Protein AF-A0AAJ5RGW8-F1 (afdb_monomer_lite)

Structure (mmCIF, N/CA/C/O backbone):
data_AF-A0AAJ5RGW8-F1
#
_entry.id   AF-A0AAJ5RGW8-F1
#
loop_
_atom_site.group_PDB
_atom_site.id
_atom_site.type_symbol
_atom_site.label_atom_id
_atom_site.label_alt_id
_atom_site.label_comp_id
_atom_site.label_asym_id
_atom_site.label_entity_id
_atom_site.label_seq_id
_atom_site.pdbx_PDB_ins_code
_atom_site.Cartn_x
_atom_site.Cartn_y
_atom_site.Cartn_z
_atom_site.occupancy
_atom_site.B_iso_or_equiv
_atom_site.auth_seq_id
_atom_site.auth_comp_id
_atom_site.auth_asym_id
_atom_site.auth_atom_id
_atom_site.pdbx_PDB_model_num
ATOM 1 N N . MET A 1 1 ? 1.203 10.601 -36.017 1.00 32.38 1 MET A N 1
ATOM 2 C CA . MET A 1 1 ? 1.703 10.682 -34.631 1.00 32.38 1 MET A CA 1
ATOM 3 C C . MET A 1 1 ? 0.498 10.486 -33.730 1.00 32.38 1 MET A C 1
ATOM 5 O O . MET A 1 1 ? -0.451 11.238 -33.892 1.00 32.38 1 MET A O 1
ATOM 9 N N . LYS A 1 2 ? 0.454 9.409 -32.938 1.00 32.12 2 LYS A N 1
ATOM 10 C CA . LYS A 1 2 ? -0.648 9.143 -31.998 1.00 32.12 2 LYS A CA 1
ATOM 11 C C . LYS A 1 2 ? -0.305 9.793 -30.658 1.00 32.12 2 LYS A C 1
ATOM 13 O O . LYS A 1 2 ? 0.851 9.742 -30.251 1.00 32.12 2 LYS A O 1
ATOM 18 N N . GLU A 1 3 ? -1.288 10.433 -30.039 1.00 28.70 3 GLU A N 1
ATOM 19 C CA . GLU A 1 3 ? -1.180 11.088 -28.737 1.00 28.70 3 GLU A CA 1
ATOM 20 C C . GLU A 1 3 ? -0.676 10.122 -27.652 1.00 28.70 3 GLU A C 1
ATOM 22 O O . GLU A 1 3 ? -1.240 9.048 -27.459 1.00 28.70 3 GLU A O 1
ATOM 27 N N . GLY A 1 4 ? 0.382 10.540 -26.949 1.00 37.19 4 GLY A N 1
ATOM 28 C CA . GLY A 1 4 ? 0.617 10.201 -25.545 1.00 37.19 4 GLY A CA 1
ATOM 29 C C . GLY A 1 4 ? 0.915 8.745 -25.181 1.00 37.19 4 GLY A C 1
ATOM 30 O O . GLY A 1 4 ? 0.403 8.285 -24.164 1.00 37.19 4 GLY A O 1
ATOM 31 N N . GLU A 1 5 ? 1.757 8.015 -25.922 1.00 49.75 5 GLU A N 1
ATOM 32 C CA . GLU A 1 5 ? 2.410 6.841 -25.317 1.00 49.75 5 GLU A CA 1
ATOM 33 C C . GLU A 1 5 ? 3.321 7.339 -24.187 1.00 49.75 5 GLU A C 1
ATOM 35 O O . GLU A 1 5 ? 4.364 7.942 -24.439 1.00 49.75 5 GLU A O 1
ATOM 40 N N . ALA A 1 6 ? 2.887 7.156 -22.935 1.00 57.94 6 ALA A N 1
ATOM 41 C CA . ALA A 1 6 ? 3.699 7.456 -21.765 1.00 57.94 6 ALA A CA 1
ATOM 42 C C . ALA A 1 6 ? 5.039 6.719 -21.902 1.00 57.94 6 ALA A C 1
ATOM 44 O O . ALA A 1 6 ? 5.071 5.491 -21.989 1.00 57.94 6 ALA A O 1
ATOM 45 N N . MET A 1 7 ? 6.131 7.478 -21.980 1.00 78.69 7 MET A N 1
ATOM 46 C CA . MET A 1 7 ? 7.475 6.930 -22.124 1.00 78.69 7 MET A CA 1
ATOM 47 C C . MET A 1 7 ? 7.808 6.115 -20.870 1.00 78.69 7 MET A C 1
ATOM 49 O O . MET A 1 7 ? 7.726 6.646 -19.765 1.00 78.69 7 MET A O 1
ATOM 53 N N . LEU A 1 8 ? 8.158 4.837 -21.039 1.00 93.69 8 LEU A N 1
ATOM 54 C CA . LEU A 1 8 ? 8.704 4.029 -19.952 1.00 93.69 8 LEU A CA 1
ATOM 55 C C . LEU A 1 8 ? 10.224 4.171 -19.925 1.00 93.69 8 LEU A C 1
ATOM 57 O O . LEU A 1 8 ? 10.881 4.159 -20.971 1.00 93.69 8 LEU A O 1
ATOM 61 N N . SER A 1 9 ? 10.786 4.243 -18.726 1.00 96.88 9 SER A N 1
ATOM 62 C CA . SER A 1 9 ? 12.229 4.180 -18.509 1.00 96.88 9 SER A CA 1
ATOM 63 C C . SER A 1 9 ? 12.563 3.168 -17.421 1.00 96.88 9 SER A C 1
ATOM 65 O O . SER A 1 9 ? 11.716 2.798 -16.604 1.00 96.88 9 SER A O 1
ATOM 67 N N . ILE A 1 10 ? 13.798 2.680 -17.443 1.00 98.06 10 ILE A N 1
ATOM 68 C CA . ILE A 1 10 ? 14.349 1.799 -16.420 1.00 98.06 10 ILE A CA 1
ATOM 69 C C . ILE A 1 10 ? 15.647 2.394 -15.895 1.00 98.06 10 ILE A C 1
ATOM 71 O O . ILE A 1 10 ? 16.524 2.770 -16.672 1.00 98.06 10 ILE A O 1
ATOM 75 N N . THR A 1 11 ? 15.768 2.440 -14.575 1.00 98.38 11 THR A N 1
ATOM 76 C CA . THR A 1 11 ? 16.965 2.861 -13.852 1.00 98.38 11 THR A CA 1
ATOM 77 C C . THR A 1 11 ? 17.513 1.674 -13.071 1.00 98.38 11 THR A C 1
ATOM 79 O O . THR A 1 11 ? 16.747 0.977 -12.400 1.00 98.38 11 THR A O 1
ATOM 82 N N . ASN A 1 12 ? 18.823 1.429 -13.145 1.00 97.56 12 ASN A N 1
ATOM 83 C CA . ASN A 1 12 ? 19.463 0.382 -12.343 1.00 97.56 12 ASN A CA 1
ATOM 84 C C . ASN A 1 12 ? 19.292 0.616 -10.836 1.00 97.56 12 ASN A C 1
ATOM 86 O O . ASN A 1 12 ? 18.977 1.715 -10.380 1.00 97.56 12 ASN A O 1
ATOM 90 N N . TYR A 1 13 ? 19.557 -0.426 -10.050 1.00 95.81 13 TYR A N 1
ATOM 91 C CA . TYR A 1 13 ? 19.458 -0.371 -8.593 1.00 95.81 13 TYR A CA 1
ATOM 92 C C . TYR A 1 13 ? 20.293 0.759 -7.968 1.00 95.81 13 TYR A C 1
ATOM 94 O O . TYR A 1 13 ? 19.824 1.431 -7.050 1.00 95.81 13 TYR A O 1
ATOM 102 N N . GLU A 1 14 ? 21.501 1.011 -8.481 1.00 95.88 14 GLU A N 1
ATOM 103 C CA . GLU A 1 14 ? 22.382 2.066 -7.968 1.00 95.88 14 GLU A CA 1
ATOM 104 C C . GLU A 1 14 ? 21.892 3.489 -8.284 1.00 95.88 14 GLU A C 1
ATOM 106 O O . GLU A 1 14 ? 22.420 4.447 -7.719 1.00 95.88 14 GLU A O 1
ATOM 111 N N . GLY A 1 15 ? 20.915 3.654 -9.182 1.00 94.75 15 GLY A N 1
ATOM 112 C CA . GLY A 1 15 ? 20.414 4.969 -9.584 1.00 94.75 15 GLY A CA 1
ATOM 113 C C . GLY A 1 15 ? 21.361 5.751 -10.499 1.00 94.75 15 GLY A C 1
ATOM 114 O O . GLY A 1 15 ? 21.255 6.971 -10.588 1.00 94.75 15 GLY A O 1
ATOM 115 N N . THR A 1 16 ? 22.322 5.081 -11.138 1.00 96.62 16 THR A N 1
ATOM 116 C CA . THR A 1 16 ? 23.404 5.720 -11.908 1.00 96.62 16 THR A CA 1
ATOM 117 C C . THR A 1 16 ? 23.201 5.675 -13.416 1.00 96.62 16 THR A C 1
ATOM 119 O O . THR A 1 16 ? 23.819 6.466 -14.130 1.00 96.62 16 THR A O 1
ATOM 122 N N . LEU A 1 17 ? 22.359 4.769 -13.911 1.00 97.50 17 LEU A N 1
ATOM 123 C CA . LEU A 1 17 ? 22.090 4.589 -15.330 1.00 97.50 17 LEU A CA 1
ATOM 124 C C . LEU A 1 17 ? 20.591 4.423 -15.560 1.00 97.50 17 LEU A C 1
ATOM 126 O O . LEU A 1 17 ? 19.973 3.507 -15.016 1.00 97.50 17 LEU A O 1
ATOM 130 N N . THR A 1 18 ? 20.046 5.289 -16.410 1.00 97.75 18 THR A N 1
ATOM 131 C CA . THR A 1 18 ? 18.647 5.278 -16.837 1.00 97.75 18 THR A CA 1
ATOM 132 C C . THR A 1 18 ? 18.585 5.185 -18.351 1.00 97.75 18 THR A C 1
ATOM 134 O O . THR A 1 18 ? 19.263 5.937 -19.046 1.00 97.75 18 THR A O 1
ATOM 137 N N . GLU A 1 19 ? 17.743 4.294 -18.859 1.00 97.75 19 GLU A N 1
ATOM 138 C CA . GLU A 1 19 ? 17.538 4.094 -20.292 1.00 97.75 19 GLU A CA 1
ATOM 139 C C . GLU A 1 19 ? 16.047 3.983 -20.618 1.00 97.75 19 GLU A C 1
ATOM 141 O O . GLU A 1 19 ? 15.226 3.618 -19.771 1.00 97.75 19 GLU A O 1
ATOM 146 N N . ALA A 1 20 ? 15.690 4.260 -21.872 1.00 96.69 20 ALA A N 1
ATOM 147 C CA . ALA A 1 20 ? 14.333 4.033 -22.359 1.00 96.69 20 ALA A CA 1
ATOM 148 C C . ALA A 1 20 ? 13.992 2.531 -22.368 1.00 96.69 20 ALA A C 1
ATOM 150 O O . ALA A 1 20 ? 14.833 1.680 -22.683 1.00 96.69 20 ALA A O 1
ATOM 151 N N . LEU A 1 21 ? 12.738 2.205 -22.052 1.00 96.19 21 LEU A N 1
ATOM 152 C CA . LEU A 1 21 ? 12.234 0.836 -22.009 1.00 96.19 21 LEU A CA 1
ATOM 153 C C . LEU A 1 21 ? 11.039 0.669 -22.953 1.00 96.19 21 LEU A C 1
ATOM 155 O O . LEU A 1 21 ? 10.051 1.394 -22.882 1.00 96.19 21 LEU A O 1
ATOM 159 N N . VAL A 1 22 ? 11.108 -0.346 -23.806 1.00 94.69 22 VAL A N 1
ATOM 160 C CA . VAL A 1 22 ? 10.047 -0.749 -24.728 1.00 94.69 22 VAL A CA 1
ATOM 161 C C . VAL A 1 22 ? 9.449 -2.071 -24.258 1.00 94.69 22 VAL A C 1
ATOM 163 O O . VAL A 1 22 ? 10.134 -3.091 -24.152 1.00 94.69 22 VAL A O 1
ATOM 166 N N . CYS A 1 23 ? 8.146 -2.070 -23.991 1.00 92.81 23 CYS A N 1
ATOM 167 C CA . CYS A 1 23 ? 7.421 -3.271 -23.588 1.00 92.81 23 CYS A CA 1
ATOM 168 C C . CYS A 1 23 ? 6.938 -4.072 -24.799 1.00 92.81 23 CYS A C 1
ATOM 170 O O . CYS A 1 23 ? 6.554 -3.530 -25.836 1.00 92.81 23 CYS A O 1
ATOM 172 N N . ARG A 1 24 ? 6.867 -5.390 -24.632 1.00 88.69 24 ARG A N 1
ATOM 173 C CA . ARG A 1 24 ? 6.146 -6.282 -25.529 1.00 88.69 24 ARG A CA 1
ATOM 174 C C . ARG A 1 24 ? 4.677 -6.317 -25.117 1.00 88.69 24 ARG A C 1
ATOM 176 O O . ARG A 1 24 ? 4.312 -6.948 -24.130 1.00 88.69 24 ARG A O 1
ATOM 183 N N . GLY A 1 25 ? 3.828 -5.697 -25.930 1.00 86.75 25 GLY A N 1
ATOM 184 C CA . GLY A 1 25 ? 2.417 -5.520 -25.593 1.00 86.75 25 GLY A CA 1
ATOM 185 C C . GLY A 1 25 ? 2.214 -4.372 -24.605 1.00 86.75 25 GLY A C 1
ATOM 186 O O . GLY A 1 25 ? 3.126 -3.588 -24.352 1.00 86.75 25 GLY A O 1
ATOM 187 N N . LYS A 1 26 ? 0.994 -4.248 -24.077 1.00 87.25 26 LYS A N 1
ATOM 188 C CA . LYS A 1 26 ? 0.669 -3.178 -23.133 1.00 87.25 26 LYS A CA 1
ATOM 189 C C . LYS A 1 26 ? 1.111 -3.579 -21.721 1.00 87.25 26 LYS A C 1
ATOM 191 O O . LYS A 1 26 ? 0.714 -4.662 -21.286 1.00 87.25 26 LYS A O 1
ATOM 196 N N . PRO A 1 27 ? 1.885 -2.742 -21.008 1.00 91.88 27 PRO A N 1
ATOM 197 C CA . PRO A 1 27 ? 2.092 -2.943 -19.581 1.00 91.88 27 PRO A CA 1
ATOM 198 C C . PRO A 1 27 ? 0.743 -2.895 -18.856 1.00 91.88 27 PRO A C 1
ATOM 200 O O . PRO A 1 27 ? -0.161 -2.155 -19.254 1.00 91.88 27 PRO A O 1
ATOM 203 N N . VAL A 1 28 ? 0.605 -3.691 -17.800 1.00 93.19 28 VAL A N 1
ATOM 204 C CA . VAL A 1 28 ? -0.615 -3.753 -16.992 1.00 93.19 28 VAL A CA 1
ATOM 205 C C . VAL A 1 28 ? -0.304 -3.212 -15.612 1.00 93.19 28 VAL A C 1
ATOM 207 O O . VAL A 1 28 ? 0.499 -3.787 -14.877 1.00 93.19 28 VAL A O 1
ATOM 210 N N . VAL A 1 29 ? -0.974 -2.117 -15.272 1.00 92.69 29 VAL A N 1
ATOM 211 C CA . VAL A 1 29 ? -0.991 -1.553 -13.927 1.00 92.69 29 VAL A CA 1
ATOM 212 C C . VAL A 1 29 ? -2.199 -2.119 -13.188 1.00 92.69 29 VAL A C 1
ATOM 214 O O . VAL A 1 29 ? -3.311 -2.094 -13.718 1.00 92.69 29 VAL A O 1
ATOM 217 N N . ARG A 1 30 ? -1.991 -2.640 -11.980 1.00 90.62 30 ARG A N 1
ATOM 218 C CA . ARG A 1 30 ? -3.061 -3.084 -11.079 1.00 90.62 30 ARG A CA 1
ATOM 219 C C . ARG A 1 30 ? -3.067 -2.206 -9.840 1.00 90.62 30 ARG A C 1
ATOM 221 O O . ARG A 1 30 ? -2.022 -2.043 -9.215 1.00 90.62 30 ARG A O 1
ATOM 228 N N . LYS A 1 31 ? -4.239 -1.670 -9.504 1.00 86.19 31 LYS A N 1
ATOM 229 C CA . LYS A 1 31 ? -4.492 -0.918 -8.276 1.00 86.19 31 LYS A CA 1
ATOM 230 C C . LYS A 1 31 ? -5.735 -1.489 -7.601 1.00 86.19 31 LYS A C 1
ATOM 232 O O . LYS A 1 31 ? -6.770 -1.567 -8.259 1.00 86.19 31 LYS A O 1
ATOM 237 N N . ASN A 1 32 ? -5.635 -1.872 -6.331 1.00 78.56 32 ASN A N 1
ATOM 238 C CA . ASN A 1 32 ? -6.771 -2.370 -5.546 1.00 78.56 32 ASN A CA 1
ATOM 239 C C . ASN A 1 32 ? -6.934 -1.546 -4.259 1.00 78.56 32 ASN A C 1
ATOM 241 O O . ASN A 1 32 ? -5.985 -0.902 -3.815 1.00 78.56 32 ASN A O 1
ATOM 245 N N . ILE A 1 33 ? -8.118 -1.623 -3.643 1.00 70.19 33 ILE A N 1
ATOM 246 C CA . ILE A 1 33 ? -8.449 -0.948 -2.374 1.00 70.19 33 ILE A CA 1
ATOM 247 C C . ILE A 1 33 ? -7.586 -1.415 -1.192 1.00 70.19 33 ILE A C 1
ATOM 249 O O . ILE A 1 33 ? -7.313 -0.640 -0.285 1.00 70.19 33 ILE A O 1
ATOM 253 N N . ASP A 1 34 ? -7.042 -2.635 -1.256 1.00 67.44 34 ASP A N 1
ATOM 254 C CA . ASP A 1 34 ? -6.127 -3.185 -0.242 1.00 67.44 34 ASP A CA 1
ATOM 255 C C . ASP A 1 34 ? -4.703 -2.585 -0.316 1.00 67.44 34 ASP A C 1
ATOM 257 O O . ASP A 1 34 ? -3.749 -3.118 0.254 1.00 67.44 34 ASP A O 1
ATOM 261 N N . GLY A 1 35 ? -4.522 -1.513 -1.090 1.00 70.62 35 GLY A N 1
ATOM 262 C CA . GLY A 1 35 ? -3.260 -0.802 -1.272 1.00 70.62 35 GLY A CA 1
ATOM 263 C C . GLY A 1 35 ? -2.384 -1.330 -2.408 1.00 70.62 35 GLY A C 1
ATOM 264 O O . GLY A 1 35 ? -1.455 -0.639 -2.807 1.00 70.62 35 GLY A O 1
ATOM 265 N N . VAL A 1 36 ? -2.661 -2.507 -2.985 1.00 83.56 36 VAL A N 1
ATOM 266 C CA . VAL A 1 36 ? -1.867 -3.067 -4.101 1.00 83.56 36 VAL A CA 1
ATOM 267 C C . VAL A 1 36 ? -1.699 -2.019 -5.200 1.00 83.56 36 VAL A C 1
ATOM 269 O O . VAL A 1 36 ? -2.694 -1.512 -5.705 1.00 83.56 36 VAL A O 1
ATOM 272 N N . PHE A 1 37 ? -0.456 -1.721 -5.589 1.00 94.31 37 PHE A N 1
ATOM 273 C CA . PHE A 1 37 ? -0.146 -0.865 -6.734 1.00 94.31 37 PHE A CA 1
ATOM 274 C C . PHE A 1 37 ? 1.066 -1.425 -7.478 1.00 94.31 37 PHE A C 1
ATOM 276 O O . PHE A 1 37 ? 2.219 -1.226 -7.085 1.00 94.31 37 PHE A O 1
ATOM 283 N N . GLU A 1 38 ? 0.792 -2.187 -8.531 1.00 96.44 38 GLU A N 1
ATOM 284 C CA . GLU A 1 38 ? 1.779 -3.022 -9.214 1.00 96.44 38 GLU A CA 1
ATOM 285 C C . GLU A 1 38 ? 1.798 -2.764 -10.714 1.00 96.44 38 GLU A C 1
ATOM 287 O O . GLU A 1 38 ? 0.778 -2.456 -11.330 1.00 96.44 38 GLU A O 1
ATOM 292 N N . LEU A 1 39 ? 2.970 -2.958 -11.306 1.00 96.69 39 LEU A N 1
ATOM 293 C CA . LEU A 1 39 ? 3.222 -2.910 -12.734 1.00 96.69 39 LEU A CA 1
ATOM 294 C C . LEU A 1 39 ? 3.713 -4.282 -13.191 1.00 96.69 39 LEU A C 1
ATOM 296 O O . LEU A 1 39 ? 4.698 -4.812 -12.675 1.00 96.69 39 LEU A O 1
ATOM 300 N N . THR A 1 40 ? 3.054 -4.834 -14.204 1.00 97.06 40 THR A N 1
ATOM 301 C CA . THR A 1 40 ? 3.496 -6.055 -14.882 1.00 97.06 40 THR A CA 1
ATOM 302 C C . THR A 1 40 ? 3.758 -5.785 -16.354 1.00 97.06 40 THR A C 1
ATOM 304 O O . THR A 1 40 ? 2.991 -5.085 -17.021 1.00 97.06 40 THR A O 1
ATOM 307 N N . LEU A 1 41 ? 4.864 -6.322 -16.868 1.00 96.19 41 LEU A N 1
ATOM 308 C CA . LEU A 1 41 ? 5.256 -6.167 -18.267 1.00 96.19 41 LEU A CA 1
ATOM 309 C C . LEU A 1 41 ? 6.173 -7.293 -18.733 1.00 96.19 41 LEU A C 1
ATOM 311 O O . LEU A 1 41 ? 6.862 -7.932 -17.939 1.00 96.19 41 LEU A O 1
ATOM 315 N N . ASP A 1 42 ? 6.211 -7.477 -20.048 1.00 95.94 42 ASP A N 1
ATOM 316 C CA . ASP A 1 42 ? 7.201 -8.296 -20.737 1.00 95.94 42 ASP A CA 1
ATOM 317 C C . ASP A 1 42 ? 8.106 -7.371 -21.556 1.00 95.94 42 ASP A C 1
ATOM 319 O O . ASP A 1 42 ? 7.616 -6.471 -22.232 1.00 95.94 42 ASP A O 1
ATOM 323 N N . ALA A 1 43 ? 9.414 -7.608 -21.560 1.00 96.00 43 ALA A N 1
ATOM 324 C CA . ALA A 1 43 ? 10.362 -6.878 -22.403 1.00 96.00 43 ALA A CA 1
ATOM 325 C C . ALA A 1 43 ? 11.360 -7.845 -23.042 1.00 96.00 43 ALA A C 1
ATOM 327 O O . ALA A 1 43 ? 11.791 -8.809 -22.405 1.00 96.00 43 ALA A O 1
ATOM 328 N N . SER A 1 44 ? 11.705 -7.621 -24.313 1.00 95.88 44 SER A N 1
ATOM 329 C CA . SER A 1 44 ? 12.657 -8.454 -25.056 1.00 95.88 44 SER A CA 1
ATOM 330 C C . SER A 1 44 ? 13.998 -7.746 -25.220 1.00 95.88 44 SER A C 1
ATOM 332 O O . SER A 1 44 ? 14.034 -6.522 -25.349 1.00 95.88 44 SER A O 1
ATOM 334 N N . GLU A 1 45 ? 15.093 -8.504 -25.257 1.00 95.88 45 GLU A N 1
ATOM 335 C CA . GLU A 1 45 ? 16.424 -7.943 -25.530 1.00 95.88 45 GLU A CA 1
ATOM 336 C C . GLU A 1 45 ? 16.505 -7.305 -26.920 1.00 95.88 45 GLU A C 1
ATOM 338 O O . GLU A 1 45 ? 17.136 -6.269 -27.093 1.00 95.88 45 GLU A O 1
ATOM 343 N N . ARG A 1 46 ? 15.809 -7.888 -27.904 1.00 94.81 46 ARG A N 1
ATOM 344 C CA . ARG A 1 46 ? 15.775 -7.382 -29.281 1.00 94.81 46 ARG A CA 1
ATOM 345 C C . ARG A 1 46 ? 15.238 -5.953 -29.357 1.00 94.81 46 ARG A C 1
ATOM 347 O O . ARG A 1 46 ? 15.772 -5.156 -30.121 1.00 94.81 46 ARG A O 1
ATOM 354 N N . ASP A 1 47 ? 14.181 -5.662 -28.605 1.00 94.56 47 ASP A N 1
ATOM 355 C CA . ASP A 1 47 ? 13.547 -4.339 -28.594 1.00 94.56 47 ASP A CA 1
ATOM 356 C C . ASP A 1 47 ? 14.274 -3.366 -27.647 1.00 94.56 47 ASP A C 1
ATOM 358 O O . ASP A 1 47 ? 14.091 -2.157 -27.745 1.00 94.56 47 ASP A O 1
ATOM 362 N N . ASN A 1 48 ? 15.118 -3.889 -26.749 1.00 95.94 48 ASN A N 1
ATOM 363 C CA . ASN A 1 48 ? 15.790 -3.148 -25.679 1.00 95.94 48 ASN A CA 1
ATOM 364 C C . ASN A 1 48 ? 17.303 -3.434 -25.619 1.00 95.94 48 ASN A C 1
ATOM 366 O O . ASN A 1 48 ? 17.811 -3.789 -24.555 1.00 95.94 48 ASN A O 1
ATOM 370 N N . PRO A 1 49 ? 18.067 -3.287 -26.716 1.00 95.50 49 PRO A N 1
ATOM 371 C CA . PRO A 1 49 ? 19.469 -3.713 -26.749 1.00 95.50 49 PRO A CA 1
ATOM 372 C C . PRO A 1 49 ? 20.352 -2.993 -25.716 1.00 95.50 49 PRO A C 1
ATOM 374 O O . PRO A 1 49 ? 21.337 -3.560 -25.249 1.00 95.50 49 PRO A O 1
ATOM 377 N N . HIS A 1 50 ? 19.989 -1.766 -25.330 1.00 95.38 50 HIS A N 1
ATOM 378 C CA . HIS A 1 50 ? 20.726 -0.963 -24.350 1.00 95.38 50 HIS A CA 1
ATOM 379 C C . HIS A 1 50 ? 20.172 -1.093 -22.928 1.00 95.38 50 HIS A C 1
ATOM 381 O O . HIS A 1 50 ? 20.947 -1.110 -21.982 1.00 95.38 50 HIS A O 1
ATOM 387 N N . SER A 1 51 ? 18.860 -1.267 -22.753 1.00 96.31 51 SER A N 1
ATOM 388 C CA . SER A 1 51 ? 18.207 -1.267 -21.436 1.00 96.31 51 SER A CA 1
ATOM 389 C C . SER A 1 51 ? 17.894 -2.658 -20.879 1.00 96.31 51 SER A C 1
ATOM 391 O O . SER A 1 51 ? 17.634 -2.798 -19.686 1.00 96.31 51 SER A O 1
ATOM 393 N N . PHE A 1 52 ? 17.966 -3.725 -21.685 1.00 96.31 52 PHE A N 1
ATOM 394 C CA . PHE A 1 52 ? 17.568 -5.070 -21.247 1.00 96.31 52 PHE A CA 1
ATOM 395 C C . PHE A 1 52 ? 18.387 -5.595 -20.063 1.00 96.31 52 PHE A C 1
ATOM 397 O O . PHE A 1 52 ? 17.866 -6.339 -19.226 1.00 96.31 52 PHE A O 1
ATOM 404 N N . HIS A 1 53 ? 19.660 -5.212 -19.965 1.00 95.88 53 HIS A N 1
ATOM 405 C CA . HIS A 1 53 ? 20.516 -5.584 -18.841 1.00 95.88 53 HIS A CA 1
ATOM 406 C C . HIS A 1 53 ? 20.109 -4.893 -17.525 1.00 95.88 53 HIS A C 1
ATOM 408 O O . HIS A 1 53 ? 20.300 -5.490 -16.470 1.00 95.88 53 HIS A O 1
ATOM 414 N N . LEU A 1 54 ? 19.465 -3.720 -17.595 1.00 97.81 54 LEU A N 1
ATOM 415 C CA . LEU A 1 54 ? 18.951 -2.959 -16.446 1.00 97.81 54 LEU A CA 1
ATOM 416 C C . LEU A 1 54 ? 17.657 -3.542 -15.870 1.00 97.81 54 LEU A C 1
ATOM 418 O O . LEU A 1 54 ? 17.275 -3.211 -14.755 1.00 97.81 54 LEU A O 1
ATOM 422 N N . LEU A 1 55 ? 16.970 -4.423 -16.605 1.00 96.75 55 LEU A N 1
ATOM 423 C CA . LEU A 1 55 ? 15.844 -5.195 -16.075 1.00 96.75 55 LEU A CA 1
ATOM 424 C C . LEU A 1 55 ? 16.373 -6.265 -15.111 1.00 96.75 55 LEU A C 1
ATOM 426 O O . LEU A 1 55 ? 16.498 -7.437 -15.481 1.00 96.75 55 LEU A O 1
ATOM 430 N N . ALA A 1 56 ? 16.745 -5.849 -13.911 1.00 97.06 56 ALA A N 1
ATOM 431 C CA . ALA A 1 56 ? 17.304 -6.677 -12.854 1.00 97.06 56 ALA A CA 1
ATOM 432 C C . ALA A 1 56 ? 16.540 -6.457 -11.543 1.00 97.06 56 ALA A C 1
ATOM 434 O O . ALA A 1 56 ? 15.690 -5.570 -11.437 1.00 97.06 56 ALA A O 1
ATOM 435 N N . GLU A 1 57 ? 16.826 -7.292 -10.553 1.00 96.88 57 GLU A N 1
ATOM 436 C CA . GLU A 1 57 ? 16.265 -7.198 -9.212 1.00 96.88 57 GLU A CA 1
ATOM 437 C C . GLU A 1 57 ? 16.436 -5.777 -8.654 1.00 96.88 57 GLU A C 1
ATOM 439 O O . GLU A 1 57 ? 17.468 -5.137 -8.853 1.00 96.88 57 GLU A O 1
ATOM 444 N N . GLU A 1 58 ? 15.399 -5.271 -7.983 1.00 97.62 58 GLU A N 1
ATOM 445 C CA . GLU A 1 58 ? 15.386 -3.971 -7.300 1.00 97.62 58 GLU A CA 1
ATOM 446 C C . GLU A 1 58 ? 15.596 -2.724 -8.184 1.00 97.62 58 GLU A C 1
ATOM 448 O O . GLU A 1 58 ? 15.571 -1.604 -7.665 1.00 97.62 58 GLU A O 1
ATOM 453 N N . SER A 1 59 ? 15.731 -2.884 -9.503 1.00 98.44 59 SER A N 1
ATOM 454 C CA . SER A 1 59 ? 15.773 -1.766 -10.453 1.00 98.44 59 SER A CA 1
ATOM 455 C C . SER A 1 59 ? 14.411 -1.058 -10.517 1.00 98.44 59 SER A C 1
ATOM 457 O O . SER A 1 59 ? 13.378 -1.649 -10.181 1.00 98.44 59 SER A O 1
ATOM 459 N N . ILE A 1 60 ? 14.397 0.218 -10.909 1.00 98.56 60 ILE A N 1
ATOM 460 C CA . ILE A 1 60 ? 13.201 1.074 -10.867 1.00 98.56 60 ILE A CA 1
ATOM 461 C C . ILE A 1 60 ? 12.699 1.341 -12.280 1.00 98.56 60 ILE A C 1
ATOM 463 O O . ILE A 1 60 ? 13.428 1.879 -13.108 1.00 98.56 60 ILE A O 1
ATOM 467 N N . ILE A 1 61 ? 11.438 1.006 -12.533 1.00 98.31 61 ILE A N 1
ATOM 468 C CA . ILE A 1 61 ? 10.717 1.329 -13.763 1.00 98.31 61 ILE A CA 1
ATOM 469 C C . ILE A 1 61 ? 9.870 2.572 -13.512 1.00 98.31 61 ILE A C 1
ATOM 471 O O . ILE A 1 61 ? 9.062 2.584 -12.584 1.00 98.31 61 ILE A O 1
ATOM 475 N N . GLU A 1 62 ? 10.020 3.593 -14.349 1.00 97.44 62 GLU A N 1
ATOM 476 C CA . GLU A 1 62 ? 9.127 4.749 -14.353 1.00 97.44 62 GLU A CA 1
ATOM 477 C C . GLU A 1 62 ? 8.049 4.564 -15.424 1.00 97.44 62 GLU A C 1
ATOM 479 O O . GLU A 1 62 ? 8.348 4.297 -16.591 1.00 97.44 62 GLU A O 1
ATOM 484 N N . ALA A 1 63 ? 6.784 4.668 -15.020 1.00 94.44 63 ALA A N 1
ATOM 485 C CA . ALA A 1 63 ? 5.632 4.523 -15.900 1.00 94.44 63 ALA A CA 1
ATOM 486 C C . ALA A 1 63 ? 4.483 5.417 -15.422 1.00 94.44 63 ALA A C 1
ATOM 488 O O . ALA A 1 63 ? 4.053 5.339 -14.273 1.00 94.44 63 ALA A O 1
ATOM 489 N N . GLY A 1 64 ? 3.967 6.272 -16.311 1.00 90.19 64 GLY A N 1
ATOM 490 C CA . GLY A 1 64 ? 2.812 7.127 -16.005 1.00 90.19 64 GLY A CA 1
ATOM 491 C C . GLY A 1 64 ? 3.044 8.114 -14.853 1.00 90.19 64 GLY A C 1
ATOM 492 O O . GLY A 1 64 ? 2.106 8.419 -14.129 1.00 90.19 64 GLY A O 1
ATOM 493 N N . GLY A 1 65 ? 4.286 8.575 -14.657 1.00 93.62 65 GLY A N 1
ATOM 494 C CA . GLY A 1 65 ? 4.666 9.463 -13.550 1.00 93.62 65 GLY A CA 1
ATOM 495 C C . GLY A 1 65 ? 4.915 8.752 -12.215 1.00 93.62 65 GLY A C 1
ATOM 496 O O . GLY A 1 65 ? 5.294 9.406 -11.244 1.00 93.62 65 GLY A O 1
ATOM 497 N N . PHE A 1 66 ? 4.756 7.429 -12.163 1.00 96.50 66 PHE A N 1
ATOM 498 C CA . PHE A 1 66 ? 4.987 6.614 -10.975 1.00 96.50 66 PHE A CA 1
ATOM 499 C C . PHE A 1 66 ? 6.231 5.740 -11.116 1.00 96.50 66 PHE A C 1
ATOM 501 O O . PHE A 1 66 ? 6.597 5.326 -12.218 1.00 96.50 66 PHE A O 1
ATOM 508 N N . GLN A 1 67 ? 6.860 5.436 -9.987 1.00 97.94 67 GLN A N 1
ATOM 509 C CA . GLN A 1 67 ? 8.047 4.598 -9.899 1.00 97.94 67 GLN A CA 1
ATOM 510 C C . GLN A 1 67 ? 7.705 3.247 -9.275 1.00 97.94 67 GLN A C 1
ATOM 512 O O . GLN A 1 67 ? 7.105 3.158 -8.201 1.00 97.94 67 GLN A O 1
ATOM 517 N N . PHE A 1 68 ? 8.138 2.182 -9.943 1.00 98.31 68 PHE A N 1
ATOM 518 C CA . PHE A 1 68 ? 7.897 0.801 -9.547 1.00 98.31 68 PHE A CA 1
ATOM 519 C C . PHE A 1 68 ? 9.217 0.055 -9.411 1.00 98.31 68 PHE A C 1
ATOM 521 O O . PHE A 1 68 ? 10.015 0.010 -10.345 1.00 98.31 68 PHE A O 1
ATOM 528 N N . ARG A 1 69 ? 9.441 -0.581 -8.266 1.00 98.31 69 ARG A N 1
ATOM 529 C CA . ARG A 1 69 ? 10.622 -1.398 -8.008 1.00 98.31 69 ARG A CA 1
ATOM 530 C C . ARG A 1 69 ? 10.385 -2.847 -8.407 1.00 98.31 69 ARG A C 1
ATOM 532 O O . ARG A 1 69 ? 9.409 -3.454 -7.970 1.00 98.31 69 ARG A O 1
ATOM 539 N N . ILE A 1 70 ? 11.289 -3.418 -9.200 1.00 98.38 70 ILE A N 1
ATOM 540 C CA . ILE A 1 70 ? 11.221 -4.820 -9.635 1.00 98.38 70 ILE A CA 1
ATOM 541 C C . ILE A 1 70 ? 11.365 -5.758 -8.432 1.00 98.38 70 ILE A C 1
ATOM 543 O O . ILE A 1 70 ? 12.377 -5.713 -7.734 1.00 98.38 70 ILE A O 1
ATOM 547 N N . LYS A 1 71 ? 10.375 -6.639 -8.238 1.00 97.12 71 LYS A N 1
ATOM 548 C CA . LYS A 1 71 ? 10.341 -7.647 -7.161 1.00 97.12 71 LYS A CA 1
ATOM 549 C C . LYS A 1 71 ? 10.344 -9.080 -7.660 1.00 97.12 71 LYS A C 1
ATOM 551 O O . LYS A 1 71 ? 10.829 -9.965 -6.961 1.00 97.12 71 LYS A O 1
ATOM 556 N N . GLN A 1 72 ? 9.818 -9.322 -8.858 1.00 97.50 72 GLN A N 1
ATOM 557 C CA . GLN A 1 72 ? 9.857 -10.640 -9.482 1.00 97.50 72 GLN A CA 1
ATOM 558 C C . GLN A 1 72 ? 10.266 -10.517 -10.944 1.00 97.50 72 GLN A C 1
ATOM 560 O O . GLN A 1 72 ? 9.838 -9.608 -11.659 1.00 97.50 72 GLN A O 1
ATOM 565 N N . LEU A 1 73 ? 11.095 -11.461 -11.382 1.00 96.25 73 LEU A N 1
ATOM 566 C CA . LEU A 1 73 ? 11.623 -11.522 -12.733 1.00 96.25 73 LEU A CA 1
ATOM 567 C C . LEU A 1 73 ? 11.657 -12.974 -13.201 1.00 96.25 73 LEU A C 1
ATOM 569 O O . LEU A 1 73 ? 12.298 -13.829 -12.591 1.00 96.25 73 LEU A O 1
ATOM 573 N N . HIS A 1 74 ? 11.023 -13.241 -14.339 1.00 96.00 74 HIS A N 1
ATOM 574 C CA . HIS A 1 74 ? 11.068 -14.538 -15.006 1.00 96.00 74 HIS A CA 1
ATOM 575 C C . HIS A 1 74 ? 11.687 -14.394 -16.393 1.00 96.00 74 HIS A C 1
ATOM 577 O O . HIS A 1 74 ? 11.230 -13.599 -17.212 1.00 96.00 74 HIS A O 1
ATOM 583 N N . ARG A 1 75 ? 12.723 -15.187 -16.686 1.00 93.31 75 ARG A N 1
ATOM 584 C CA . ARG A 1 75 ? 13.350 -15.223 -18.015 1.00 93.31 75 ARG A CA 1
ATOM 585 C C . ARG A 1 75 ? 12.723 -16.319 -18.868 1.00 93.31 75 ARG A C 1
ATOM 587 O O . ARG A 1 75 ? 12.661 -17.474 -18.456 1.00 93.31 75 ARG A O 1
ATOM 594 N N . LYS A 1 76 ? 12.315 -15.969 -20.085 1.00 90.44 76 LYS A N 1
AT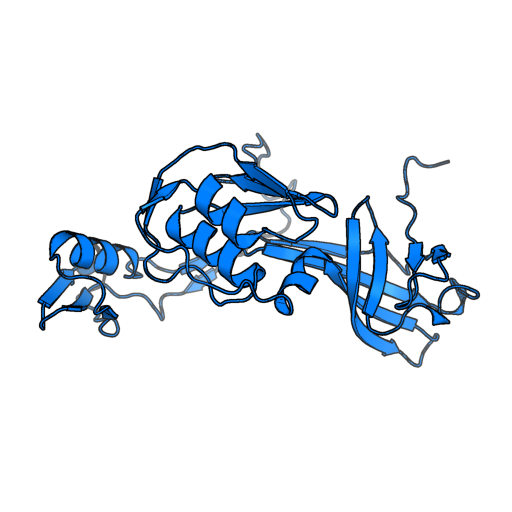OM 595 C CA . LYS A 1 76 ? 11.828 -16.904 -21.104 1.00 90.44 76 LYS A CA 1
ATOM 596 C C . LYS A 1 76 ? 12.936 -17.121 -22.135 1.00 90.44 76 LYS A C 1
ATOM 598 O O . LYS A 1 76 ? 13.333 -16.184 -22.827 1.00 90.44 76 LYS A O 1
ATOM 603 N N . SER A 1 77 ? 13.414 -18.362 -22.264 1.00 81.81 77 SER A N 1
ATOM 604 C CA . SER A 1 77 ? 14.528 -18.715 -23.163 1.00 81.81 77 SER A CA 1
ATOM 605 C C . SER A 1 77 ? 14.217 -18.430 -24.636 1.00 81.81 77 SER A C 1
ATOM 607 O O . SER A 1 77 ? 15.087 -18.012 -25.396 1.00 81.81 77 SER A O 1
ATOM 609 N N . ARG A 1 78 ? 12.959 -18.614 -25.060 1.00 83.88 78 ARG A N 1
ATOM 610 C CA . ARG A 1 78 ? 12.528 -18.296 -26.425 1.00 83.88 78 ARG A CA 1
ATOM 611 C C . ARG A 1 78 ? 12.350 -16.784 -26.585 1.00 83.88 78 ARG A C 1
ATOM 613 O O . ARG A 1 78 ? 11.396 -16.215 -26.062 1.00 83.88 78 ARG A O 1
ATOM 620 N N . GLY A 1 79 ? 13.226 -16.171 -27.379 1.00 77.50 79 GLY A N 1
ATOM 621 C CA . GLY A 1 79 ? 13.164 -14.746 -27.725 1.00 77.50 79 GLY A CA 1
ATOM 622 C C . GLY A 1 79 ? 13.792 -13.804 -26.696 1.00 77.50 79 GLY A C 1
ATOM 623 O O . GLY A 1 79 ? 13.561 -12.607 -26.803 1.00 77.50 79 GLY A O 1
ATOM 624 N N . ASN A 1 80 ? 14.540 -14.347 -25.725 1.00 92.12 80 ASN A N 1
ATOM 625 C CA . ASN A 1 80 ? 15.199 -13.627 -24.630 1.00 92.12 80 ASN A CA 1
ATOM 626 C C . ASN A 1 80 ? 14.322 -12.513 -24.032 1.00 92.12 80 ASN A C 1
ATOM 628 O O . ASN A 1 80 ? 14.566 -11.319 -24.210 1.00 92.12 80 ASN A O 1
ATOM 632 N N . VAL A 1 81 ? 13.239 -12.937 -23.380 1.00 95.44 81 VAL A N 1
ATOM 633 C CA . VAL A 1 81 ? 12.229 -12.048 -22.795 1.00 95.44 81 VAL A CA 1
ATOM 634 C C . VAL A 1 81 ? 12.300 -12.129 -21.275 1.00 95.44 81 VAL A C 1
ATOM 636 O O . VAL A 1 81 ? 12.418 -13.225 -20.721 1.00 95.44 81 VAL A O 1
ATOM 639 N N . LYS A 1 82 ? 12.187 -10.985 -20.601 1.00 97.25 82 LYS A N 1
ATOM 640 C CA . LYS A 1 82 ? 11.980 -10.885 -19.154 1.00 97.25 82 LYS A CA 1
ATOM 641 C C . LYS A 1 82 ? 10.529 -10.495 -18.885 1.00 97.25 82 LYS A C 1
ATOM 643 O O . LYS A 1 82 ? 10.071 -9.481 -19.402 1.00 97.25 82 LYS A O 1
ATOM 648 N N . SER A 1 83 ? 9.835 -11.308 -18.098 1.00 96.75 83 SER A N 1
ATOM 649 C CA . SER A 1 83 ? 8.538 -10.984 -17.500 1.00 96.75 83 SER A CA 1
ATOM 650 C C . SER A 1 83 ? 8.768 -10.430 -16.106 1.00 96.75 83 SER A C 1
ATOM 652 O O . SER A 1 83 ? 9.445 -11.074 -15.303 1.00 96.75 83 SER A O 1
ATOM 654 N N . ILE A 1 84 ? 8.226 -9.250 -15.839 1.00 97.81 84 ILE A N 1
ATOM 655 C CA . ILE A 1 84 ? 8.486 -8.460 -14.641 1.00 97.81 84 ILE A CA 1
ATOM 656 C C . ILE A 1 84 ? 7.192 -8.257 -13.861 1.00 97.81 84 ILE A C 1
ATOM 658 O O . ILE A 1 84 ? 6.157 -7.942 -14.451 1.00 97.81 84 ILE A O 1
ATOM 662 N N . LEU A 1 85 ? 7.289 -8.378 -12.538 1.00 97.62 85 LEU A N 1
ATOM 663 C CA . LEU A 1 85 ? 6.352 -7.790 -11.586 1.00 97.62 85 LEU A CA 1
ATOM 664 C C . LEU A 1 85 ? 7.127 -6.795 -10.722 1.00 97.62 85 LEU A C 1
ATOM 666 O O . LEU A 1 85 ? 8.115 -7.148 -10.065 1.00 97.62 85 LEU A O 1
ATOM 670 N N . ALA A 1 86 ? 6.680 -5.547 -10.750 1.00 98.00 86 ALA A N 1
ATOM 671 C CA . ALA A 1 86 ? 7.229 -4.448 -9.979 1.00 98.00 86 ALA A CA 1
ATOM 672 C C . ALA A 1 86 ? 6.137 -3.830 -9.099 1.00 98.00 86 ALA A C 1
ATOM 674 O O . ALA A 1 86 ? 4.977 -3.760 -9.500 1.00 98.00 86 ALA A O 1
ATOM 675 N N . GLN A 1 87 ? 6.503 -3.382 -7.903 1.00 97.44 87 GLN A N 1
ATOM 676 C CA . GLN A 1 87 ? 5.583 -2.760 -6.945 1.00 97.44 87 GLN A CA 1
ATOM 677 C C . GLN A 1 87 ? 5.914 -1.280 -6.805 1.00 97.44 87 GLN A C 1
ATOM 679 O O . GLN A 1 87 ? 7.085 -0.913 -6.898 1.00 97.44 87 GLN A O 1
ATOM 684 N N . HIS A 1 88 ? 4.917 -0.425 -6.581 1.00 97.81 88 HIS A N 1
ATOM 685 C CA . HIS A 1 88 ? 5.165 0.998 -6.363 1.00 97.81 88 HIS A CA 1
ATOM 686 C C . HIS A 1 88 ? 6.181 1.204 -5.230 1.00 97.81 88 HIS A C 1
ATOM 688 O O . HIS A 1 88 ? 6.108 0.526 -4.203 1.00 97.81 88 HIS A O 1
ATOM 694 N N . ILE A 1 89 ? 7.087 2.175 -5.366 1.00 97.25 89 ILE A N 1
ATOM 695 C CA . ILE A 1 89 ? 8.156 2.442 -4.380 1.00 97.25 89 ILE A CA 1
ATOM 696 C C . ILE A 1 89 ? 7.648 2.787 -2.967 1.00 97.25 89 ILE A C 1
ATOM 698 O O . ILE A 1 89 ? 8.415 2.782 -2.010 1.00 97.25 89 ILE A O 1
ATOM 702 N N . PHE A 1 90 ? 6.347 3.042 -2.800 1.00 96.81 90 PHE A N 1
ATOM 703 C CA . PHE A 1 90 ? 5.719 3.152 -1.479 1.00 96.81 90 PHE A CA 1
ATOM 704 C C . PHE A 1 90 ? 5.942 1.885 -0.645 1.00 96.81 90 PHE A C 1
ATOM 706 O O . PHE A 1 90 ? 6.210 1.970 0.553 1.00 96.81 90 PHE A O 1
ATOM 713 N N . PHE A 1 91 ? 5.906 0.716 -1.287 1.00 95.94 91 PHE A N 1
ATOM 714 C CA . PHE A 1 91 ? 6.070 -0.576 -0.627 1.00 95.94 91 PHE A CA 1
ATOM 715 C C . PHE A 1 91 ? 7.504 -0.865 -0.181 1.00 95.94 91 PHE A C 1
ATOM 717 O O . PHE A 1 91 ? 7.704 -1.738 0.661 1.00 95.94 91 PHE A O 1
ATOM 724 N N . ASP A 1 92 ? 8.493 -0.074 -0.611 1.00 95.81 92 ASP A N 1
ATOM 725 C CA . ASP A 1 92 ? 9.841 -0.113 -0.028 1.00 95.81 92 ASP A CA 1
ATOM 726 C C . ASP A 1 92 ? 9.820 0.258 1.466 1.00 95.81 92 ASP A C 1
ATOM 728 O O . ASP A 1 92 ? 10.699 -0.123 2.244 1.00 95.81 92 ASP A O 1
ATOM 732 N N . ASN A 1 93 ? 8.786 0.975 1.914 1.00 95.62 93 ASN A N 1
ATOM 733 C CA . ASN A 1 93 ? 8.618 1.298 3.322 1.00 95.62 93 ASN A CA 1
ATOM 734 C C . ASN A 1 93 ? 8.283 0.069 4.198 1.00 95.62 93 ASN A C 1
ATOM 736 O O . ASN A 1 93 ? 8.266 0.198 5.421 1.00 95.62 93 ASN A O 1
ATOM 740 N N . ILE A 1 94 ? 8.094 -1.132 3.628 1.00 94.31 94 ILE A N 1
ATOM 741 C CA . ILE A 1 94 ? 7.964 -2.377 4.406 1.00 94.31 94 ILE A CA 1
ATOM 742 C C . ILE A 1 94 ? 9.242 -2.710 5.195 1.00 94.31 94 ILE A C 1
ATOM 744 O O . ILE A 1 94 ? 9.182 -3.361 6.237 1.00 94.31 94 ILE A O 1
ATOM 748 N N . TRP A 1 95 ? 10.401 -2.232 4.733 1.00 92.25 95 TRP A N 1
ATOM 749 C CA . TRP A 1 95 ? 11.685 -2.406 5.422 1.00 92.25 95 TRP A CA 1
ATOM 750 C C . TRP A 1 95 ? 12.016 -1.258 6.375 1.00 92.25 95 TRP A C 1
ATOM 752 O O . TRP A 1 95 ? 13.006 -1.321 7.104 1.00 92.25 95 TRP A O 1
ATOM 762 N N . ARG A 1 96 ? 11.215 -0.189 6.362 1.00 94.00 96 ARG A N 1
ATOM 763 C CA . ARG A 1 96 ? 11.409 0.978 7.217 1.00 94.00 96 ARG A CA 1
ATOM 764 C C . ARG A 1 96 ? 10.512 0.858 8.430 1.00 94.00 96 ARG A C 1
ATOM 766 O O . ARG A 1 96 ? 9.295 0.994 8.333 1.00 94.00 96 ARG A O 1
ATOM 773 N N . ARG A 1 97 ? 11.136 0.603 9.575 1.00 95.00 97 ARG A N 1
ATOM 774 C CA . ARG A 1 97 ? 10.455 0.571 10.863 1.00 95.00 97 ARG A CA 1
ATOM 775 C C . ARG A 1 97 ? 10.381 1.964 11.458 1.00 95.00 97 ARG A C 1
ATOM 777 O O . ARG A 1 97 ? 11.365 2.700 11.474 1.00 95.00 97 ARG A O 1
ATOM 784 N N . GLN A 1 98 ? 9.211 2.285 11.976 1.00 95.94 98 GLN A N 1
ATOM 785 C CA . GLN A 1 98 ? 8.973 3.499 12.716 1.00 95.94 98 GLN A CA 1
ATOM 786 C C . GLN A 1 98 ? 9.065 3.187 14.212 1.00 95.94 98 GLN A C 1
ATOM 788 O O . GLN A 1 98 ? 8.163 2.596 14.807 1.00 95.94 98 GLN A O 1
ATOM 793 N N . GLU A 1 99 ? 10.195 3.561 14.804 1.00 93.50 99 GLU A N 1
ATOM 794 C CA . GLU A 1 99 ? 10.492 3.292 16.211 1.00 93.50 99 GLU A CA 1
ATOM 795 C C . GLU A 1 99 ? 9.675 4.186 17.152 1.00 93.50 99 GLU A C 1
ATOM 797 O O . GLU A 1 99 ? 9.389 5.348 16.848 1.00 93.50 99 GLU A O 1
ATOM 802 N N . GLY A 1 100 ? 9.346 3.658 18.329 1.00 93.56 100 GLY A N 1
ATOM 803 C CA . GLY A 1 100 ? 8.528 4.314 19.345 1.00 93.56 100 GLY A CA 1
ATOM 804 C C . GLY A 1 100 ? 7.034 4.035 19.188 1.00 93.56 100 GLY A C 1
ATOM 805 O O . GLY A 1 100 ? 6.569 3.541 18.164 1.00 93.56 100 GLY A O 1
ATOM 806 N N . THR A 1 101 ? 6.273 4.373 20.225 1.00 93.31 101 THR A N 1
ATOM 807 C CA . THR A 1 101 ? 4.814 4.224 20.256 1.00 93.31 101 THR A CA 1
ATOM 808 C C . THR A 1 101 ? 4.132 5.584 20.227 1.00 93.31 101 THR A C 1
ATOM 810 O O . THR A 1 101 ? 4.594 6.521 20.876 1.00 93.31 101 THR A O 1
ATOM 813 N N . ASN A 1 102 ? 3.006 5.672 19.531 1.00 93.81 102 ASN A N 1
ATOM 814 C CA . ASN A 1 102 ? 2.152 6.855 19.477 1.00 93.81 102 ASN A CA 1
ATOM 815 C C . ASN A 1 102 ? 0.666 6.471 19.493 1.00 93.81 102 ASN A C 1
ATOM 817 O O . ASN A 1 102 ? -0.133 7.052 18.767 1.00 93.81 102 ASN A O 1
ATOM 821 N N . GLY A 1 103 ? 0.318 5.448 20.278 1.00 93.88 103 GLY A N 1
ATOM 822 C CA . GLY A 1 103 ? -1.066 5.022 20.469 1.00 93.88 103 GLY A CA 1
ATOM 823 C C . GLY A 1 103 ? -1.901 5.998 21.304 1.00 93.88 103 GLY A C 1
ATOM 824 O O . GLY A 1 103 ? -1.404 7.016 21.795 1.00 93.88 103 GLY A O 1
ATOM 825 N N . GLY A 1 104 ? -3.178 5.666 21.483 1.00 92.94 104 GLY A N 1
ATOM 826 C CA . GLY A 1 104 ? -4.168 6.463 22.209 1.00 92.94 104 GLY A CA 1
ATOM 827 C C . GLY A 1 104 ? -5.240 7.065 21.301 1.00 92.94 104 GLY A C 1
ATOM 828 O O . GLY A 1 104 ? -5.395 6.645 20.159 1.00 92.94 104 GLY A O 1
ATOM 829 N N . HIS A 1 105 ? -5.996 8.030 21.834 1.00 94.94 105 HIS A N 1
ATOM 830 C CA . HIS A 1 105 ? -6.955 8.830 21.064 1.00 94.94 105 HIS A CA 1
ATOM 831 C C . HIS A 1 105 ? -6.228 9.973 20.359 1.00 94.94 105 HIS A C 1
ATOM 833 O O . HIS A 1 105 ? -5.564 10.765 21.039 1.00 94.94 105 HIS A O 1
ATOM 839 N N . LYS A 1 106 ? -6.322 10.023 19.027 1.00 96.06 106 LYS A N 1
ATOM 840 C CA . LYS A 1 106 ? -5.641 10.998 18.162 1.00 96.06 106 LYS A CA 1
ATOM 841 C C . LYS A 1 106 ? -6.398 11.216 16.862 1.00 96.06 106 LYS A C 1
ATOM 843 O O . LYS A 1 106 ? -7.168 10.348 16.449 1.00 96.06 106 LYS A O 1
ATOM 848 N N . THR A 1 107 ? -6.105 12.317 16.185 1.00 96.88 107 THR A N 1
ATOM 849 C CA . THR A 1 107 ? -6.596 12.547 14.823 1.00 96.88 107 THR A CA 1
ATOM 850 C C . THR A 1 107 ? -5.891 11.623 13.825 1.00 96.88 107 THR A C 1
ATOM 852 O O . THR A 1 107 ? -4.769 11.152 14.070 1.00 96.88 107 THR A O 1
ATOM 855 N N . LEU A 1 108 ? -6.496 11.399 12.652 1.00 97.06 108 LEU A N 1
ATOM 856 C CA . LEU A 1 108 ? -5.812 10.717 11.542 1.00 97.06 108 LEU A CA 1
ATOM 857 C C . LEU A 1 108 ? -4.475 11.395 11.216 1.00 97.06 108 LEU A C 1
ATOM 859 O O . LEU A 1 108 ? -3.458 10.721 11.032 1.00 97.06 108 LEU A O 1
ATOM 863 N N . ASN A 1 109 ? -4.465 12.730 11.196 1.00 97.12 109 ASN A N 1
ATOM 864 C CA . ASN A 1 109 ? -3.289 13.524 10.857 1.00 97.12 109 ASN A CA 1
ATOM 865 C C . ASN A 1 109 ? -2.139 13.291 11.842 1.00 97.12 109 ASN A C 1
ATOM 867 O O . ASN A 1 109 ? -0.984 13.189 11.424 1.00 97.12 109 ASN A O 1
ATOM 871 N N . GLU A 1 110 ? -2.423 13.163 13.137 1.00 97.69 110 GLU A N 1
ATOM 872 C CA . GLU A 1 110 ? -1.410 12.848 14.147 1.00 97.69 110 GLU A CA 1
ATOM 873 C C . GLU A 1 110 ? -0.813 11.446 13.947 1.00 97.69 110 GLU A C 1
ATOM 875 O O . GLU A 1 110 ? 0.410 11.274 14.038 1.00 97.69 110 GLU A O 1
ATOM 880 N N . PHE A 1 111 ? -1.643 10.443 13.644 1.00 98.25 111 PHE A N 1
ATOM 881 C CA . PHE A 1 111 ? -1.163 9.088 13.367 1.00 98.25 111 PHE A CA 1
ATOM 882 C C . PHE A 1 111 ? -0.345 9.017 12.075 1.00 98.25 111 PHE A C 1
ATOM 884 O O . PHE A 1 111 ? 0.763 8.476 12.086 1.00 98.25 111 PHE A O 1
ATOM 891 N N . ALA A 1 112 ? -0.840 9.600 10.983 1.00 97.81 112 ALA A N 1
ATOM 892 C CA . ALA A 1 112 ? -0.152 9.620 9.694 1.00 97.81 112 ALA A CA 1
ATOM 893 C C . ALA A 1 112 ? 1.170 10.402 9.768 1.00 97.81 112 ALA A C 1
ATOM 895 O O . ALA A 1 112 ? 2.198 9.929 9.276 1.00 97.81 112 ALA A O 1
ATOM 896 N N . THR A 1 113 ? 1.185 11.536 10.481 1.00 97.94 113 THR A N 1
ATOM 897 C CA . THR A 1 113 ? 2.413 12.302 10.756 1.00 97.94 113 THR A CA 1
ATOM 898 C C . THR A 1 113 ? 3.433 11.451 11.498 1.00 97.94 113 THR A C 1
ATOM 900 O O . THR A 1 113 ? 4.612 11.451 11.144 1.00 97.94 113 THR A O 1
ATOM 903 N N . PHE A 1 114 ? 3.007 10.695 12.513 1.00 98.12 114 PHE A N 1
ATOM 904 C CA . PHE A 1 114 ? 3.912 9.789 13.207 1.00 98.12 114 PHE A CA 1
ATOM 905 C C . PHE A 1 114 ? 4.417 8.680 12.281 1.00 98.12 114 PHE A C 1
ATOM 907 O O . PHE A 1 114 ? 5.625 8.460 12.238 1.00 98.12 114 PHE A O 1
ATOM 914 N N . ALA A 1 115 ? 3.531 8.010 11.539 1.00 97.81 115 ALA A N 1
ATOM 915 C CA . ALA A 1 115 ? 3.884 6.894 10.662 1.00 97.81 115 ALA A CA 1
ATOM 916 C C . ALA A 1 115 ? 4.914 7.287 9.596 1.00 97.81 115 ALA A C 1
ATOM 918 O O . ALA A 1 115 ? 5.848 6.530 9.348 1.00 97.81 115 ALA A O 1
ATOM 919 N N . LEU A 1 116 ? 4.772 8.473 9.000 1.00 97.56 116 LEU A N 1
ATOM 920 C CA . LEU A 1 116 ? 5.610 8.932 7.890 1.00 97.56 116 LEU A CA 1
ATOM 921 C C . LEU A 1 116 ? 6.771 9.843 8.317 1.00 97.56 116 LEU A C 1
ATOM 923 O O . LEU A 1 116 ? 7.529 10.305 7.458 1.00 97.56 116 LEU A O 1
ATOM 927 N N . ARG A 1 117 ? 6.962 10.114 9.617 1.00 96.19 117 ARG A N 1
ATOM 928 C CA . ARG A 1 117 ? 8.061 10.985 10.067 1.00 96.19 117 ARG A CA 1
ATOM 929 C C . ARG A 1 117 ? 9.418 10.436 9.626 1.00 96.19 117 ARG A C 1
ATOM 931 O O . ARG A 1 117 ? 9.633 9.228 9.588 1.00 96.19 117 ARG A O 1
ATOM 938 N N . ASN A 1 118 ? 10.366 11.333 9.363 1.00 94.25 118 ASN A N 1
ATOM 939 C CA . ASN A 1 118 ? 11.714 10.986 8.891 1.00 94.25 118 ASN A CA 1
ATOM 940 C C . ASN A 1 118 ? 11.725 10.175 7.580 1.00 94.25 118 ASN A C 1
ATOM 942 O O . ASN A 1 118 ? 12.710 9.510 7.254 1.00 94.25 118 ASN A O 1
ATOM 946 N N . THR A 1 119 ? 10.638 10.239 6.815 1.00 95.00 119 THR A N 1
ATOM 947 C CA . THR A 1 119 ? 10.581 9.772 5.436 1.00 95.00 119 THR A CA 1
ATOM 948 C C . THR A 1 119 ? 10.428 10.967 4.503 1.00 95.00 119 THR A C 1
ATOM 950 O O . THR A 1 119 ? 10.209 12.092 4.945 1.00 95.00 119 THR A O 1
ATOM 953 N N . ASN A 1 120 ? 10.519 10.712 3.200 1.00 95.31 120 ASN A N 1
ATOM 954 C CA . ASN A 1 120 ? 10.198 11.712 2.184 1.00 95.31 120 ASN A CA 1
ATOM 955 C C . ASN A 1 120 ? 8.727 11.631 1.743 1.00 95.31 120 ASN A C 1
ATOM 957 O O . ASN A 1 120 ? 8.365 12.243 0.745 1.00 95.31 120 ASN A O 1
ATOM 961 N N . TRP A 1 121 ? 7.906 10.838 2.438 1.00 97.75 121 TRP A N 1
ATOM 962 C CA . TRP A 1 121 ? 6.494 10.668 2.131 1.00 97.75 121 TRP A CA 1
ATOM 963 C C . TRP A 1 121 ? 5.651 11.690 2.887 1.00 97.75 121 TRP A C 1
ATOM 965 O O . TRP A 1 121 ? 5.798 11.870 4.095 1.00 97.75 121 TRP A O 1
ATOM 975 N N . THR A 1 122 ? 4.744 12.330 2.164 1.00 98.19 122 THR A N 1
ATOM 976 C CA . THR A 1 122 ? 3.694 13.195 2.696 1.00 98.19 122 THR A CA 1
ATOM 977 C C . THR A 1 122 ? 2.340 12.507 2.590 1.00 98.19 122 THR A C 1
ATOM 979 O O . THR A 1 122 ? 2.205 11.440 1.981 1.00 98.19 122 THR A O 1
ATOM 982 N N . PHE A 1 123 ? 1.326 13.120 3.193 1.00 98.19 123 PHE A N 1
ATOM 983 C CA . PHE A 1 123 ? -0.042 12.651 3.076 1.00 98.19 123 PHE A CA 1
ATOM 984 C C . PHE A 1 123 ? -1.038 13.810 2.995 1.00 98.19 123 PHE A C 1
ATOM 986 O O . PHE A 1 123 ? -0.731 14.947 3.355 1.00 98.19 123 PHE A O 1
ATOM 993 N N . THR A 1 124 ? -2.241 13.489 2.532 1.00 97.75 124 THR A N 1
ATOM 994 C CA . THR A 1 124 ? -3.423 14.365 2.516 1.00 97.75 124 THR A CA 1
ATOM 995 C C . THR A 1 124 ? -4.649 13.552 2.929 1.00 97.75 124 THR A C 1
ATOM 997 O O . THR A 1 124 ? -4.622 12.328 2.804 1.00 97.75 124 THR A O 1
ATOM 1000 N N . SER A 1 125 ? -5.717 14.200 3.387 1.00 96.75 125 SER A N 1
ATOM 1001 C CA . SER A 1 125 ? -7.002 13.554 3.677 1.00 96.75 125 SER A CA 1
ATOM 1002 C C . SER A 1 125 ? -8.170 14.458 3.286 1.00 96.75 125 SER A C 1
ATOM 1004 O O . SER A 1 125 ? -8.027 15.683 3.287 1.00 96.75 125 SER A O 1
ATOM 1006 N N . ASP A 1 126 ? -9.312 13.867 2.932 1.00 95.25 126 ASP A N 1
ATOM 1007 C CA . ASP A 1 126 ? -10.577 14.591 2.702 1.00 95.25 126 ASP A CA 1
ATOM 1008 C C . ASP A 1 126 ? -11.483 14.651 3.949 1.00 95.25 126 ASP A C 1
ATOM 1010 O O . ASP A 1 126 ? -12.532 15.298 3.933 1.00 95.25 126 ASP A O 1
ATOM 1014 N N . PHE A 1 127 ? -11.042 14.039 5.050 1.00 94.06 127 PHE A N 1
ATOM 1015 C CA . PHE A 1 127 ? -11.715 14.042 6.343 1.00 94.06 127 PHE A CA 1
ATOM 1016 C C . PHE A 1 127 ? -10.748 14.364 7.490 1.00 94.06 127 PHE A C 1
ATOM 1018 O O . PHE A 1 127 ? -9.530 14.182 7.381 1.00 94.06 127 PHE A O 1
ATOM 1025 N N . ASP A 1 128 ? -11.320 14.845 8.594 1.00 90.88 128 ASP A N 1
ATOM 1026 C CA . ASP A 1 128 ? -10.624 15.169 9.839 1.00 90.88 128 ASP A CA 1
ATOM 1027 C C . ASP A 1 128 ? -11.455 14.621 11.005 1.00 90.88 128 ASP A C 1
ATOM 1029 O O . ASP A 1 128 ? -12.454 15.208 11.420 1.00 90.88 128 ASP A O 1
ATOM 1033 N N . GLU A 1 129 ? -11.094 13.421 11.453 1.00 89.56 129 GLU A N 1
ATOM 1034 C CA . GLU A 1 129 ? -11.772 12.687 12.519 1.00 89.56 129 GLU A CA 1
ATOM 1035 C C . GLU A 1 129 ? -10.749 12.205 13.552 1.00 89.56 129 GLU A C 1
ATOM 1037 O O . GLU A 1 129 ? -9.561 12.036 13.248 1.00 89.56 129 GLU A O 1
ATOM 1042 N N . ASP A 1 130 ? -11.242 11.931 14.760 1.00 90.75 130 ASP A N 1
ATOM 1043 C CA . ASP A 1 130 ? -10.485 11.306 15.840 1.00 90.75 130 ASP A CA 1
ATOM 1044 C C . ASP A 1 130 ? -10.723 9.796 15.857 1.00 90.75 130 ASP A C 1
ATOM 1046 O O . ASP A 1 130 ? -11.842 9.314 15.682 1.00 90.75 130 ASP A O 1
ATOM 1050 N N . GLY A 1 131 ? -9.665 9.042 16.136 1.00 89.75 131 GLY A N 1
ATOM 1051 C CA . GLY A 1 131 ? -9.694 7.592 16.260 1.00 89.75 131 GLY A CA 1
ATOM 1052 C C . GLY A 1 131 ? -8.897 7.123 17.468 1.00 89.75 131 GLY A C 1
ATOM 1053 O O . GLY A 1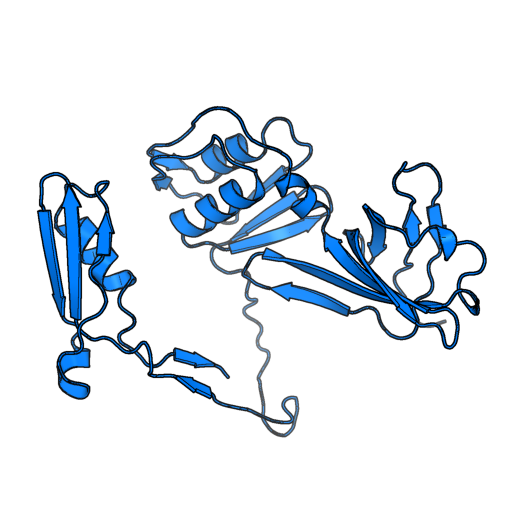 131 ? -8.168 7.888 18.105 1.00 89.75 131 GLY A O 1
ATOM 1054 N N . TYR A 1 132 ? -9.039 5.842 17.797 1.00 91.12 132 TYR A N 1
ATOM 1055 C CA . TYR A 1 132 ? -8.279 5.204 18.865 1.00 91.12 132 TYR A CA 1
ATOM 1056 C C . TYR A 1 132 ? -7.490 4.019 18.326 1.00 91.12 132 TYR A C 1
ATOM 1058 O O . TYR A 1 132 ? -8.062 3.068 17.796 1.00 91.12 132 TYR A O 1
ATOM 1066 N N . ILE A 1 133 ? -6.172 4.052 18.523 1.00 93.38 133 ILE A N 1
ATOM 1067 C CA . ILE A 1 133 ? -5.287 2.926 18.226 1.00 93.38 133 ILE A CA 1
ATOM 1068 C C . ILE A 1 133 ? -4.418 2.682 19.456 1.00 93.38 133 ILE A C 1
ATOM 1070 O O . ILE A 1 133 ? -3.524 3.468 19.751 1.00 93.38 133 ILE A O 1
ATOM 1074 N N . GLU A 1 134 ? -4.669 1.604 20.199 1.00 85.75 134 GLU A N 1
ATOM 1075 C CA . GLU A 1 134 ? -3.982 1.341 21.474 1.00 85.75 134 GLU A CA 1
ATOM 1076 C C . GLU A 1 134 ? -2.458 1.198 21.310 1.00 85.75 134 GLU A C 1
ATOM 1078 O O . GLU A 1 134 ? -1.686 1.869 21.994 1.00 85.75 134 GLU A O 1
ATOM 1083 N N . ALA A 1 135 ? -2.023 0.347 20.379 1.00 91.38 135 ALA A N 1
ATOM 1084 C CA . ALA A 1 135 ? -0.621 -0.009 20.173 1.00 91.38 135 ALA A CA 1
ATOM 1085 C C . ALA A 1 135 ? -0.119 0.468 18.804 1.00 91.38 135 ALA A C 1
ATOM 1087 O O . ALA A 1 135 ? 0.289 -0.332 17.965 1.00 91.38 135 ALA A O 1
ATOM 1088 N N . PHE A 1 136 ? -0.168 1.780 18.569 1.00 96.94 136 PHE A N 1
ATOM 1089 C CA . PHE A 1 136 ? 0.347 2.364 17.332 1.00 96.94 136 PHE A CA 1
ATOM 1090 C C . PHE A 1 136 ? 1.854 2.635 17.410 1.00 96.94 136 PHE A C 1
ATOM 1092 O O . PHE A 1 136 ? 2.330 3.222 18.384 1.00 96.94 136 PHE A O 1
ATOM 1099 N N . GLY A 1 137 ? 2.597 2.268 16.365 1.00 95.06 137 GLY A N 1
ATOM 1100 C CA . GLY A 1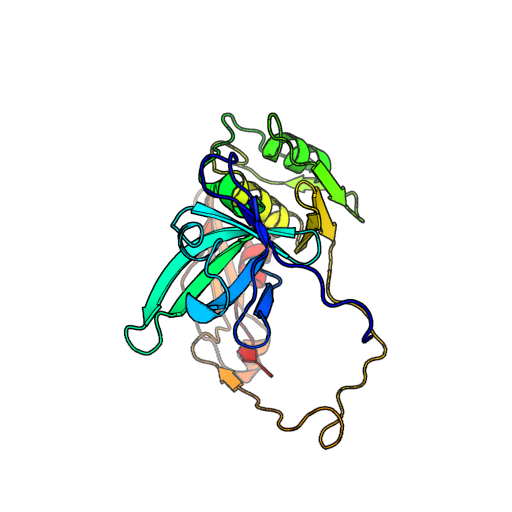 137 ? 4.053 2.421 16.274 1.00 95.06 137 GLY A CA 1
ATOM 1101 C C . GLY A 1 137 ? 4.819 1.112 16.473 1.00 95.06 137 GLY A C 1
ATOM 1102 O O . GLY A 1 137 ? 4.230 0.038 16.531 1.00 95.06 137 GLY A O 1
ATOM 1103 N N . ASN A 1 138 ? 6.151 1.187 16.533 1.00 96.06 138 ASN A N 1
ATOM 1104 C CA . ASN A 1 138 ? 7.055 0.030 16.578 1.00 96.06 138 ASN A CA 1
ATOM 1105 C C . ASN A 1 138 ? 6.811 -1.009 15.465 1.00 96.06 138 ASN A C 1
ATOM 1107 O O . ASN A 1 138 ? 7.145 -2.183 15.639 1.00 96.06 138 ASN A O 1
ATOM 1111 N N . ASP A 1 139 ? 6.308 -0.599 14.305 1.00 97.19 139 ASP A N 1
ATOM 1112 C CA . ASP A 1 139 ? 6.108 -1.466 13.141 1.00 97.19 139 ASP A CA 1
ATOM 1113 C C . ASP A 1 139 ? 6.617 -0.776 11.869 1.00 97.19 139 ASP A C 1
ATOM 1115 O O . ASP A 1 139 ? 7.050 0.380 11.889 1.00 97.19 139 ASP A O 1
ATOM 1119 N N . ASN A 1 140 ? 6.630 -1.508 10.762 1.00 97.12 140 ASN A N 1
ATOM 1120 C CA . ASN A 1 140 ? 6.920 -0.940 9.458 1.00 97.12 140 ASN A CA 1
ATOM 1121 C C . ASN A 1 140 ? 5.785 -0.026 8.993 1.00 97.12 140 ASN A C 1
ATOM 1123 O O . ASN A 1 140 ? 4.611 -0.246 9.295 1.00 97.12 140 ASN A O 1
ATOM 1127 N N . ILE A 1 141 ? 6.153 0.986 8.221 1.00 96.94 141 ILE A N 1
ATOM 1128 C CA . ILE A 1 141 ? 5.256 2.070 7.816 1.00 96.94 141 ILE A CA 1
ATOM 1129 C C . ILE A 1 141 ? 4.031 1.559 7.052 1.00 96.94 141 ILE A C 1
ATOM 1131 O O . ILE A 1 141 ? 2.937 2.058 7.292 1.00 96.94 141 ILE A O 1
ATOM 1135 N N . VAL A 1 142 ? 4.181 0.560 6.171 1.00 95.81 142 VAL A N 1
ATOM 1136 C CA . VAL A 1 142 ? 3.048 0.021 5.393 1.00 95.81 142 VAL A CA 1
ATOM 1137 C C . VAL A 1 142 ? 1.982 -0.544 6.333 1.00 95.81 142 VAL A C 1
ATOM 1139 O O . VAL A 1 142 ? 0.801 -0.243 6.185 1.00 95.81 142 VAL A O 1
ATOM 1142 N N . LYS A 1 143 ? 2.390 -1.295 7.362 1.00 95.94 143 LYS A N 1
ATOM 1143 C CA . LYS A 1 143 ? 1.445 -1.787 8.374 1.00 95.94 143 LYS A CA 1
ATOM 1144 C C . LYS A 1 143 ? 0.841 -0.671 9.218 1.00 95.94 143 LYS A C 1
ATOM 1146 O O . LYS A 1 143 ? -0.334 -0.762 9.547 1.00 95.94 143 LYS A O 1
ATOM 1151 N N . LEU A 1 144 ? 1.603 0.371 9.555 1.00 97.69 144 LEU A N 1
ATOM 1152 C CA . LEU A 1 144 ? 1.055 1.519 10.285 1.00 97.69 144 LEU A CA 1
ATOM 1153 C C . LEU A 1 144 ? -0.011 2.255 9.462 1.00 97.69 144 LEU A C 1
ATOM 1155 O O . LEU A 1 144 ? -1.049 2.615 10.003 1.00 97.69 144 LEU A O 1
ATOM 1159 N N . VAL A 1 145 ? 0.200 2.430 8.156 1.00 96.62 145 VAL A N 1
ATOM 1160 C CA . VAL A 1 145 ? -0.808 3.014 7.257 1.00 96.62 145 VAL A CA 1
ATOM 1161 C C . VAL A 1 145 ? -2.058 2.134 7.183 1.00 96.62 145 VAL A C 1
ATOM 1163 O O . VAL A 1 145 ? -3.166 2.653 7.288 1.00 96.62 145 VAL A O 1
ATOM 1166 N N . ASN A 1 146 ? -1.903 0.810 7.109 1.00 95.06 146 ASN A N 1
ATOM 1167 C CA . ASN A 1 146 ? -3.047 -0.106 7.143 1.00 95.06 146 ASN A CA 1
ATOM 1168 C C . ASN A 1 146 ? -3.801 -0.049 8.485 1.00 95.06 146 ASN A C 1
ATOM 1170 O O . ASN A 1 146 ? -5.024 -0.008 8.485 1.00 95.06 146 ASN A O 1
ATOM 1174 N N . GLN A 1 147 ? -3.098 0.043 9.621 1.00 96.00 147 GLN A N 1
ATOM 1175 C CA . GLN A 1 147 ? -3.729 0.231 10.937 1.00 96.00 147 GLN A CA 1
ATOM 1176 C C . GLN A 1 147 ? -4.530 1.536 11.022 1.00 96.00 147 GLN A C 1
ATOM 1178 O O . GLN A 1 147 ? -5.585 1.557 11.652 1.00 96.00 147 GLN A O 1
ATOM 1183 N N . ILE A 1 148 ? -4.046 2.618 10.396 1.00 96.56 148 ILE A N 1
ATOM 1184 C CA . ILE A 1 148 ? -4.813 3.865 10.269 1.00 96.56 148 ILE A CA 1
ATOM 1185 C C . ILE A 1 148 ? -6.091 3.594 9.466 1.00 96.56 148 ILE A C 1
ATOM 1187 O O . ILE A 1 148 ? -7.177 3.911 9.935 1.00 96.56 148 ILE A O 1
ATOM 1191 N N . CYS A 1 149 ? -5.985 2.957 8.301 1.00 94.56 149 CYS A N 1
ATOM 1192 C CA . CYS A 1 149 ? -7.147 2.663 7.456 1.00 94.56 149 CYS A CA 1
ATOM 1193 C C . CYS A 1 149 ? -8.206 1.823 8.184 1.00 94.56 149 CYS A C 1
ATOM 1195 O O . CYS A 1 149 ? -9.391 2.147 8.151 1.00 94.56 149 CYS A O 1
ATOM 1197 N N . GLU A 1 150 ? -7.775 0.798 8.922 1.00 93.25 150 GLU A N 1
ATOM 1198 C CA . GLU A 1 150 ? -8.653 -0.038 9.745 1.00 93.25 150 GLU A CA 1
ATOM 1199 C C . GLU A 1 150 ? -9.343 0.759 10.863 1.00 93.25 150 GLU A C 1
ATOM 1201 O O . GLU A 1 150 ? -10.545 0.611 11.075 1.00 93.25 150 GLU A O 1
ATOM 1206 N N . ALA A 1 151 ? -8.601 1.605 11.585 1.00 93.62 151 ALA A N 1
ATOM 1207 C CA . ALA A 1 151 ? -9.132 2.349 12.727 1.00 93.62 151 ALA A CA 1
ATOM 1208 C C . ALA A 1 151 ? -10.097 3.471 12.323 1.00 93.62 151 ALA A C 1
ATOM 1210 O O . ALA A 1 151 ? -11.034 3.769 13.063 1.00 93.62 151 ALA A O 1
ATOM 1211 N N . PHE A 1 152 ? -9.861 4.087 11.166 1.00 94.25 152 PHE A N 1
ATOM 1212 C CA . PHE A 1 152 ? -10.664 5.191 10.647 1.00 94.25 152 PHE A CA 1
ATOM 1213 C C . PHE A 1 152 ? -11.697 4.746 9.608 1.00 94.25 152 PHE A C 1
ATOM 1215 O O . PHE A 1 152 ? -12.386 5.605 9.059 1.00 94.25 152 PHE A O 1
ATOM 1222 N N . GLU A 1 153 ? -11.824 3.438 9.349 1.00 92.75 153 GLU A N 1
ATOM 1223 C CA . GLU A 1 153 ? -12.712 2.868 8.325 1.00 92.75 153 GLU A CA 1
ATOM 1224 C C . GLU A 1 153 ? -12.568 3.627 6.988 1.00 92.75 153 GLU A C 1
ATOM 1226 O O . GLU A 1 153 ? -13.544 4.114 6.417 1.00 92.75 153 GLU A O 1
ATOM 1231 N N . CYS A 1 154 ? -11.321 3.809 6.545 1.00 92.25 154 CYS A N 1
ATOM 1232 C CA . CYS A 1 154 ? -10.975 4.565 5.345 1.00 92.25 154 CYS A CA 1
ATOM 1233 C C . CYS A 1 154 ? -10.056 3.767 4.413 1.00 92.25 154 CYS A C 1
ATOM 1235 O O . CYS A 1 154 ? -9.541 2.705 4.759 1.00 92.25 154 CYS A O 1
ATOM 1237 N N . GLU A 1 155 ? -9.847 4.304 3.219 1.00 92.56 155 GLU A N 1
ATOM 1238 C CA . GLU A 1 155 ? -8.950 3.785 2.195 1.00 92.56 155 GLU A CA 1
ATOM 1239 C C . GLU A 1 155 ? -7.817 4.788 1.947 1.00 92.56 155 GLU A C 1
ATOM 1241 O O . GLU A 1 155 ? -7.918 5.972 2.291 1.00 92.56 155 GLU A O 1
ATOM 1246 N N . TYR A 1 156 ? -6.735 4.334 1.310 1.00 93.44 156 TYR A N 1
ATOM 1247 C CA . TYR A 1 156 ? -5.695 5.233 0.822 1.00 93.44 156 TYR A CA 1
ATOM 1248 C C . TYR A 1 156 ? -5.292 4.928 -0.615 1.00 93.44 156 TYR A C 1
ATOM 1250 O O . TYR A 1 156 ? -5.296 3.783 -1.069 1.00 93.44 156 TYR A O 1
ATOM 1258 N N . GLU A 1 157 ? -4.892 5.972 -1.330 1.00 92.94 157 GLU A N 1
ATOM 1259 C CA . GLU A 1 157 ? -4.248 5.845 -2.626 1.00 92.94 157 GLU A CA 1
ATOM 1260 C C . GLU A 1 157 ? -2.894 6.529 -2.667 1.00 92.94 157 GLU A C 1
ATOM 1262 O O . GLU A 1 157 ? -2.640 7.524 -1.997 1.00 92.94 157 GLU A O 1
ATOM 1267 N N . ILE A 1 158 ? -2.021 6.010 -3.522 1.00 95.00 158 ILE A N 1
ATOM 1268 C CA . ILE A 1 158 ? -0.760 6.650 -3.869 1.00 95.00 158 ILE A CA 1
ATOM 1269 C C . ILE A 1 158 ? -1.037 7.632 -5.008 1.00 95.00 158 ILE A C 1
ATOM 1271 O O . ILE A 1 158 ? -1.387 7.218 -6.115 1.00 95.00 158 ILE A O 1
ATOM 1275 N N . THR A 1 159 ? -0.882 8.927 -4.740 1.00 94.00 159 THR A N 1
ATOM 1276 C CA . THR A 1 159 ? -1.158 9.995 -5.719 1.00 94.00 159 THR A CA 1
ATOM 1277 C C . THR A 1 159 ? 0.106 10.480 -6.424 1.00 94.00 159 THR A C 1
ATOM 1279 O O . THR A 1 159 ? 0.026 11.122 -7.468 1.00 94.00 159 THR A O 1
ATOM 1282 N N . SER A 1 160 ? 1.283 10.203 -5.856 1.00 96.00 160 SER A N 1
ATOM 1283 C CA . SER A 1 160 ? 2.586 10.483 -6.465 1.00 96.00 160 SER A CA 1
ATOM 1284 C C . SER A 1 160 ? 3.683 9.593 -5.866 1.00 96.00 160 SER A C 1
ATOM 1286 O O . SER A 1 160 ? 3.448 8.838 -4.924 1.00 96.00 160 SER A O 1
ATOM 1288 N N . ASN A 1 161 ? 4.919 9.737 -6.355 1.00 96.88 161 ASN A N 1
ATOM 1289 C CA . ASN A 1 161 ? 6.108 9.045 -5.829 1.00 96.88 161 ASN A CA 1
ATOM 1290 C C . ASN A 1 161 ? 6.498 9.432 -4.389 1.00 96.88 161 ASN A C 1
ATOM 1292 O O . ASN A 1 161 ? 7.484 8.919 -3.862 1.00 96.88 161 ASN A O 1
ATOM 1296 N N . SER A 1 162 ? 5.760 10.347 -3.762 1.00 96.94 162 SER A N 1
ATOM 1297 C CA . SER A 1 162 ? 6.041 10.827 -2.411 1.00 96.94 162 SER A CA 1
ATOM 1298 C C . SER A 1 162 ? 4.789 11.241 -1.638 1.00 96.94 162 SER A C 1
ATOM 1300 O O . SER A 1 162 ? 4.925 11.902 -0.615 1.00 96.94 162 SER A O 1
ATOM 1302 N N . ASN A 1 163 ? 3.581 10.912 -2.106 1.00 97.50 163 ASN A N 1
ATOM 1303 C CA . ASN A 1 163 ? 2.343 11.290 -1.426 1.00 97.50 163 ASN A CA 1
ATOM 1304 C C . ASN A 1 163 ? 1.300 10.172 -1.462 1.00 97.50 163 ASN A C 1
ATOM 1306 O O . ASN A 1 163 ? 1.081 9.549 -2.506 1.00 97.50 163 ASN A O 1
ATOM 1310 N N . ILE A 1 164 ? 0.627 9.983 -0.327 1.00 96.38 164 ILE A N 1
ATOM 1311 C CA . ILE A 1 164 ? -0.601 9.193 -0.225 1.00 96.38 164 ILE A CA 1
ATOM 1312 C C . ILE A 1 164 ? -1.796 10.085 0.143 1.00 96.38 164 ILE A C 1
ATOM 1314 O O . ILE A 1 164 ? -1.645 11.124 0.788 1.00 96.38 164 ILE A O 1
ATOM 1318 N N . HIS A 1 165 ? -2.992 9.698 -0.273 1.00 95.50 165 HIS A N 1
ATOM 1319 C CA . HIS A 1 165 ? -4.237 10.385 0.050 1.00 95.50 165 HIS A CA 1
ATOM 1320 C C . HIS A 1 165 ? -5.182 9.426 0.763 1.00 95.50 165 HIS A C 1
ATOM 1322 O O . HIS A 1 165 ? -5.405 8.329 0.262 1.00 95.50 165 HIS A O 1
ATOM 1328 N N . PHE A 1 166 ? -5.705 9.837 1.917 1.00 95.62 166 PHE A N 1
ATOM 1329 C CA . PHE A 1 166 ? -6.707 9.098 2.680 1.00 95.62 166 PHE A CA 1
ATOM 1330 C C . PHE A 1 166 ? -8.108 9.615 2.354 1.00 95.62 166 PHE A C 1
ATOM 1332 O O . PHE A 1 166 ? -8.341 10.823 2.404 1.00 95.62 166 PHE A O 1
ATOM 1339 N N . SER A 1 167 ? -9.039 8.702 2.096 1.00 93.50 167 SER A N 1
ATOM 1340 C CA . SER A 1 167 ? -10.449 9.024 1.867 1.00 93.50 167 SER A CA 1
ATOM 1341 C C . SER A 1 167 ? -11.352 7.951 2.457 1.00 93.50 167 SER A C 1
ATOM 1343 O O . SER A 1 167 ? -10.959 6.790 2.548 1.00 93.50 167 SER A O 1
ATOM 1345 N N . LYS A 1 168 ? -12.577 8.305 2.855 1.00 91.38 168 LYS A N 1
ATOM 1346 C CA . LYS A 1 168 ? -13.576 7.312 3.296 1.00 91.38 168 LYS A CA 1
ATOM 1347 C C . LYS A 1 168 ? -13.974 6.346 2.178 1.00 91.38 168 LYS A C 1
ATOM 1349 O O . LYS A 1 168 ? -14.388 5.230 2.471 1.00 91.38 168 LYS A O 1
ATOM 1354 N N . MET A 1 169 ? -13.863 6.773 0.922 1.00 87.69 169 MET A N 1
ATOM 1355 C CA . MET A 1 169 ? -14.179 5.956 -0.245 1.00 87.69 169 MET A CA 1
ATOM 1356 C C . MET A 1 169 ? -13.472 6.531 -1.475 1.00 87.69 169 MET A C 1
ATOM 1358 O O . MET A 1 169 ? -13.803 7.624 -1.924 1.00 87.69 169 MET A O 1
ATOM 1362 N N . LEU A 1 170 ? -12.529 5.785 -2.054 1.00 83.25 170 LEU A N 1
ATOM 1363 C CA . LEU A 1 170 ? -11.829 6.193 -3.282 1.00 83.25 170 LEU A CA 1
ATOM 1364 C C . LEU A 1 170 ? -12.594 5.820 -4.555 1.00 83.25 170 LEU A C 1
ATOM 1366 O O . LEU A 1 170 ? -12.262 6.286 -5.647 1.00 83.25 170 LEU A O 1
ATOM 1370 N N . GLY A 1 171 ? -13.598 4.950 -4.426 1.00 72.12 171 GLY A N 1
ATOM 1371 C CA . GLY A 1 171 ? -14.475 4.558 -5.520 1.00 72.12 171 GLY A CA 1
ATOM 1372 C C . GLY A 1 171 ? -15.173 5.786 -6.110 1.00 72.12 171 GLY A C 1
ATOM 1373 O O . GLY A 1 171 ? -15.897 6.467 -5.387 1.00 72.12 171 GLY A O 1
ATOM 1374 N N . PRO A 1 172 ? -14.981 6.091 -7.401 1.00 65.25 172 PRO A N 1
ATOM 1375 C CA . PRO A 1 172 ? -15.580 7.277 -7.978 1.00 65.25 172 PRO A CA 1
ATOM 1376 C C . PRO A 1 172 ? -17.093 7.071 -8.142 1.00 65.25 172 PRO A C 1
ATOM 1378 O O . PRO A 1 172 ? -17.527 6.037 -8.658 1.00 65.25 172 PRO A O 1
ATOM 1381 N N . ASP A 1 173 ? -17.891 8.061 -7.732 1.00 63.53 173 ASP A N 1
ATOM 1382 C CA . ASP A 1 173 ? -19.321 8.126 -8.056 1.00 63.53 173 ASP A CA 1
ATOM 1383 C C . ASP A 1 173 ? -19.466 8.562 -9.518 1.00 63.53 173 ASP A C 1
ATOM 1385 O O . ASP A 1 173 ? -19.672 9.728 -9.853 1.00 63.53 173 ASP A O 1
ATOM 1389 N N . ASN A 1 174 ? -19.190 7.620 -10.413 1.00 62.06 174 ASN A N 1
ATOM 1390 C CA . ASN A 1 174 ? -19.319 7.836 -11.839 1.00 62.06 174 ASN A CA 1
ATOM 1391 C C . ASN A 1 174 ? -20.723 7.411 -12.255 1.00 62.06 174 ASN A C 1
ATOM 1393 O O . ASN A 1 174 ? -21.113 6.275 -11.988 1.00 62.06 174 ASN A O 1
ATOM 1397 N N . ASP A 1 175 ? -21.399 8.237 -13.059 1.00 64.44 175 ASP A N 1
ATOM 1398 C CA . ASP A 1 175 ? -22.628 7.891 -13.803 1.00 64.44 175 ASP A CA 1
ATOM 1399 C C . ASP A 1 175 ? -22.408 6.760 -14.844 1.00 64.44 175 ASP A C 1
ATOM 1401 O O . ASP A 1 175 ? -23.130 6.625 -15.835 1.00 64.44 175 ASP A O 1
ATOM 1405 N N . PHE A 1 176 ? -21.361 5.951 -14.673 1.00 67.75 176 PHE A N 1
ATOM 1406 C CA . PHE A 1 176 ? -21.040 4.825 -15.520 1.00 67.75 176 PHE A CA 1
ATOM 1407 C C 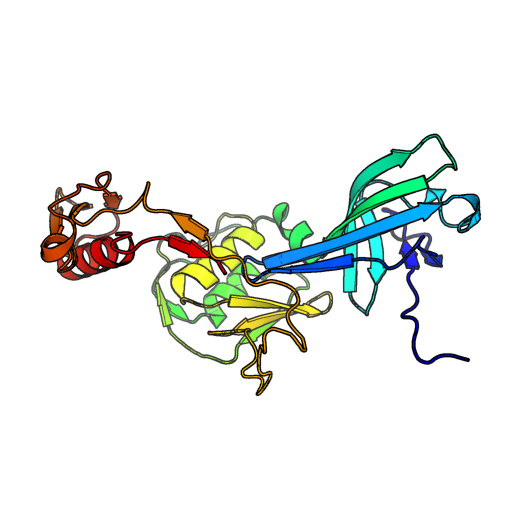. PHE A 1 176 ? -22.069 3.720 -15.301 1.00 67.75 176 PHE A C 1
ATOM 1409 O O . PHE A 1 176 ? -22.068 3.003 -14.301 1.00 67.75 176 PHE A O 1
ATOM 1416 N N . VAL A 1 177 ? -22.953 3.568 -16.278 1.00 72.44 177 VAL A N 1
ATOM 1417 C CA . VAL A 1 177 ? -23.939 2.496 -16.281 1.00 72.44 177 VAL A CA 1
ATOM 1418 C C . VAL A 1 177 ? -23.275 1.213 -16.766 1.00 72.44 177 VAL A C 1
ATOM 1420 O O . VAL A 1 177 ? -22.797 1.124 -17.894 1.00 72.44 177 VAL A O 1
ATOM 1423 N N . TYR A 1 178 ? -23.272 0.196 -15.913 1.00 73.44 178 TYR A N 1
ATOM 1424 C CA . TYR A 1 178 ? -22.918 -1.172 -16.268 1.00 73.44 178 TYR A CA 1
ATOM 1425 C C . TYR A 1 178 ? -24.120 -1.851 -16.945 1.00 73.44 178 TYR A C 1
ATOM 1427 O O . TYR A 1 178 ? -25.116 -2.154 -16.289 1.00 73.44 178 TYR A O 1
ATOM 1435 N N . GLN A 1 179 ? -24.032 -2.101 -18.253 1.00 78.62 179 GLN A N 1
ATOM 1436 C CA . GLN A 1 179 ? -25.096 -2.685 -19.067 1.00 78.62 179 GLN A CA 1
ATOM 1437 C C . GLN A 1 179 ? -24.628 -3.961 -19.787 1.00 78.62 179 GLN A C 1
ATOM 1439 O O . GLN A 1 179 ? -23.712 -3.961 -20.615 1.00 78.62 179 GLN A O 1
ATOM 1444 N N . TYR A 1 180 ? -25.290 -5.078 -19.471 1.00 74.50 180 TYR A N 1
ATOM 1445 C CA . TYR A 1 180 ? -25.066 -6.358 -20.143 1.00 74.50 180 TYR A CA 1
ATOM 1446 C C . TYR A 1 180 ? -25.389 -6.260 -21.638 1.00 74.50 180 TYR A C 1
ATOM 1448 O O . TYR A 1 180 ? -26.468 -5.801 -22.010 1.00 74.50 180 TYR A O 1
ATOM 1456 N N . GLY A 1 181 ? -24.458 -6.713 -22.480 1.00 75.19 181 GLY A N 1
ATOM 1457 C CA . GLY A 1 181 ? -24.569 -6.652 -23.939 1.00 75.19 181 GLY A CA 1
ATOM 1458 C C . GLY A 1 181 ? -23.970 -5.396 -24.578 1.00 75.19 181 GLY A C 1
ATOM 1459 O O . GLY A 1 181 ? -23.734 -5.420 -25.783 1.00 75.19 181 GLY A O 1
ATOM 1460 N N . ASP A 1 182 ? -23.657 -4.361 -23.791 1.00 83.06 182 ASP A N 1
ATOM 1461 C CA . ASP A 1 182 ? -22.968 -3.157 -24.268 1.00 83.06 182 ASP A CA 1
ATOM 1462 C C . ASP A 1 182 ? -21.517 -3.121 -23.766 1.00 83.06 182 ASP A C 1
ATOM 1464 O O . ASP A 1 182 ? -20.585 -3.480 -24.486 1.00 83.06 182 ASP A O 1
ATOM 1468 N N . ASN A 1 183 ? -21.312 -2.715 -22.511 1.00 78.31 183 ASN A N 1
ATOM 1469 C CA . ASN A 1 183 ? -19.995 -2.620 -21.872 1.00 78.31 183 ASN A CA 1
ATOM 1470 C C . ASN A 1 183 ? -19.675 -3.811 -20.954 1.00 78.31 183 ASN A C 1
ATOM 1472 O O . ASN A 1 183 ? -18.552 -3.900 -20.457 1.00 78.31 183 ASN A O 1
ATOM 1476 N N . ILE A 1 184 ? -20.617 -4.742 -20.759 1.00 76.88 184 ILE A N 1
ATOM 1477 C CA . ILE A 1 184 ? -20.383 -6.005 -20.053 1.00 76.88 184 ILE A CA 1
ATOM 1478 C C . ILE A 1 184 ? -20.643 -7.196 -20.977 1.00 76.88 184 ILE A C 1
ATOM 1480 O O . ILE A 1 184 ? -21.754 -7.383 -21.473 1.00 76.88 184 ILE A O 1
ATOM 1484 N N . ILE A 1 185 ? -19.615 -8.030 -21.152 1.00 80.38 185 ILE A N 1
ATOM 1485 C CA . ILE A 1 185 ? -19.671 -9.269 -21.945 1.00 80.38 185 ILE A CA 1
ATOM 1486 C C . ILE A 1 185 ? -20.323 -10.402 -21.143 1.00 80.38 185 ILE A C 1
ATOM 1488 O O . ILE A 1 185 ? -21.131 -11.164 -21.670 1.00 80.38 185 ILE A O 1
ATOM 1492 N N . GLU A 1 186 ? -19.984 -10.507 -19.860 1.00 82.38 186 GLU A N 1
ATOM 1493 C CA . GLU A 1 186 ? -20.467 -11.546 -18.958 1.00 82.38 186 GLU A CA 1
ATOM 1494 C C . GLU A 1 186 ? -20.527 -10.996 -17.531 1.00 82.38 186 GLU A C 1
ATOM 1496 O O . GLU A 1 186 ? -19.633 -10.266 -17.107 1.00 82.38 186 GLU A O 1
ATOM 1501 N N . LEU A 1 187 ? -21.592 -11.340 -16.805 1.00 79.94 187 LEU A N 1
ATOM 1502 C CA . LEU A 1 187 ? -21.714 -11.117 -15.367 1.00 79.94 187 LEU A CA 1
ATOM 1503 C C . LEU A 1 187 ? -21.693 -12.478 -14.684 1.00 79.94 187 LEU A C 1
ATOM 1505 O O . LEU A 1 187 ? -22.602 -13.287 -14.888 1.00 79.94 187 LEU A O 1
ATOM 1509 N N . SER A 1 188 ? -20.681 -12.725 -13.860 1.00 83.62 188 SER A N 1
ATOM 1510 C CA . SER A 1 188 ? -20.576 -13.953 -13.081 1.00 83.62 188 SER A CA 1
ATOM 1511 C C . SER A 1 188 ? -20.843 -13.656 -11.616 1.00 83.62 188 SER A C 1
ATOM 1513 O O . SER A 1 188 ? -20.075 -12.955 -10.975 1.00 83.62 188 SER A O 1
ATOM 1515 N N . LYS A 1 189 ? -21.908 -14.226 -11.053 1.00 89.38 189 LYS A N 1
ATOM 1516 C CA . LYS A 1 189 ? -22.179 -14.113 -9.618 1.00 89.38 189 LYS A CA 1
ATOM 1517 C C . LYS A 1 189 ? -21.659 -15.344 -8.885 1.00 89.38 189 LYS A C 1
ATOM 1519 O O . LYS A 1 189 ? -22.153 -16.447 -9.117 1.00 89.38 189 LYS A O 1
ATOM 1524 N N . SER A 1 190 ? -20.742 -15.138 -7.947 1.00 90.81 190 SER A N 1
ATOM 1525 C CA . SER A 1 190 ? -20.328 -16.147 -6.972 1.00 90.81 190 SER A CA 1
ATOM 1526 C C . SER A 1 190 ? -20.996 -15.880 -5.625 1.00 90.81 190 SER A C 1
ATOM 1528 O O . SER A 1 190 ? -21.069 -14.738 -5.168 1.00 90.81 190 SER A O 1
ATOM 1530 N N . VAL A 1 191 ? -21.513 -16.935 -4.994 1.00 93.06 191 VAL A N 1
ATOM 1531 C CA . VAL A 1 191 ? -22.102 -16.881 -3.652 1.00 93.06 191 VAL A CA 1
ATOM 1532 C C . VAL A 1 191 ? -21.438 -17.953 -2.804 1.00 93.06 191 VAL A C 1
ATOM 1534 O O . VAL A 1 191 ? -21.561 -19.138 -3.112 1.00 93.06 191 VAL A O 1
ATOM 1537 N N . ASN A 1 192 ? -20.770 -17.538 -1.731 1.00 90.44 192 ASN A N 1
ATOM 1538 C CA . ASN A 1 192 ? -20.146 -18.431 -0.764 1.00 90.44 192 ASN A CA 1
ATOM 1539 C C . ASN A 1 192 ? -20.853 -18.319 0.598 1.00 90.44 192 ASN A C 1
ATOM 1541 O O . ASN A 1 192 ? -21.087 -17.226 1.113 1.00 90.44 192 ASN A O 1
ATOM 1545 N N . THR A 1 193 ? -21.218 -19.461 1.185 1.00 94.19 193 THR A N 1
ATOM 1546 C CA . THR A 1 193 ? -21.854 -19.5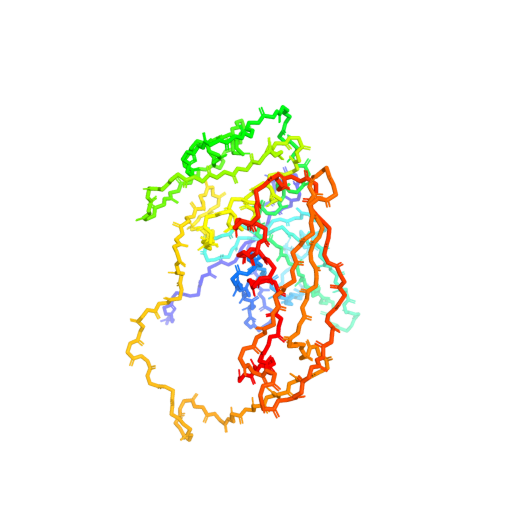44 2.511 1.00 94.19 193 THR A CA 1
ATOM 1547 C C . THR A 1 193 ? -21.059 -20.363 3.523 1.00 94.19 193 THR A C 1
ATOM 1549 O O . THR A 1 193 ? -21.561 -20.601 4.621 1.00 94.19 193 THR A O 1
ATOM 1552 N N . ASP A 1 194 ? -19.842 -20.794 3.195 1.00 93.75 194 ASP A N 1
ATOM 1553 C CA . ASP A 1 194 ? -19.009 -21.626 4.075 1.00 93.75 194 ASP A CA 1
ATOM 1554 C C . ASP A 1 194 ? -18.764 -20.934 5.426 1.00 93.75 194 ASP A C 1
ATOM 1556 O O . ASP A 1 194 ? -18.845 -21.547 6.498 1.00 93.75 194 ASP A O 1
ATOM 1560 N N . ASN A 1 195 ? -18.585 -19.611 5.378 1.00 93.25 195 ASN A N 1
ATOM 1561 C CA . ASN A 1 195 ? -18.345 -18.758 6.539 1.00 93.25 195 ASN A CA 1
ATOM 1562 C C . ASN A 1 195 ? -19.619 -18.139 7.139 1.00 93.25 195 ASN A C 1
ATOM 1564 O O . ASN A 1 195 ? -19.515 -17.351 8.075 1.00 93.25 195 ASN A O 1
ATOM 1568 N N . LEU A 1 196 ? -20.818 -18.481 6.645 1.00 96.06 196 LEU A N 1
ATOM 1569 C CA . LEU A 1 196 ? -22.071 -17.903 7.141 1.00 96.06 196 LEU A CA 1
ATOM 1570 C C . LEU A 1 196 ? -22.330 -18.347 8.588 1.00 96.06 196 LEU A C 1
ATOM 1572 O O . LEU A 1 196 ? -22.571 -19.535 8.845 1.00 96.06 196 LEU A O 1
ATOM 1576 N N . ARG A 1 197 ? -22.317 -17.395 9.523 1.00 97.75 197 ARG A N 1
ATOM 1577 C CA . ARG A 1 197 ? -22.547 -17.602 10.960 1.00 97.75 197 ARG A CA 1
ATOM 1578 C C . ARG A 1 197 ? -23.570 -16.609 11.484 1.00 97.75 197 ARG A C 1
ATOM 1580 O O . ARG A 1 197 ? -23.621 -15.471 11.051 1.00 97.75 197 ARG A O 1
ATOM 1587 N N . THR A 1 198 ? -24.400 -17.032 12.425 1.00 97.81 198 THR A N 1
ATOM 1588 C CA . THR A 1 198 ? -25.506 -16.214 12.952 1.00 97.81 198 THR A CA 1
ATOM 1589 C C . THR A 1 198 ? -25.391 -15.950 14.447 1.00 97.81 198 THR A C 1
ATOM 1591 O O . THR A 1 198 ? -26.233 -15.245 15.004 1.00 97.81 198 THR A O 1
ATOM 1594 N N . ARG A 1 199 ? -24.355 -16.478 15.108 1.00 97.94 199 ARG A N 1
ATOM 1595 C CA . ARG A 1 199 ? -24.060 -16.215 16.515 1.00 97.94 199 ARG A CA 1
ATOM 1596 C C . ARG A 1 199 ? -22.554 -16.219 16.759 1.00 97.94 199 ARG A C 1
ATOM 1598 O O . ARG A 1 199 ? -21.842 -17.018 16.163 1.00 97.94 199 ARG A O 1
ATOM 1605 N N . ILE A 1 200 ? -22.086 -15.340 17.636 1.00 97.81 200 ILE A N 1
ATOM 1606 C CA . ILE A 1 200 ? -20.683 -15.261 18.065 1.00 97.81 200 ILE A CA 1
ATOM 1607 C C . ILE A 1 200 ? -20.632 -14.948 19.558 1.00 97.81 200 ILE A C 1
ATOM 1609 O O . ILE A 1 200 ? -21.450 -14.166 20.061 1.00 97.81 200 ILE A O 1
ATOM 1613 N N . SER A 1 201 ? -19.691 -15.564 20.272 1.00 97.31 201 SER A N 1
ATOM 1614 C CA . SER A 1 201 ? -19.325 -15.141 21.624 1.00 97.31 201 SER A CA 1
ATOM 1615 C C . SER A 1 201 ? -18.001 -14.387 21.564 1.00 97.31 201 SER A C 1
ATOM 1617 O O . SER A 1 201 ? -17.111 -14.735 20.788 1.00 97.31 201 SER A O 1
ATOM 1619 N N . ALA A 1 202 ? -17.872 -13.344 22.375 1.00 96.12 202 ALA A N 1
ATOM 1620 C CA . ALA A 1 202 ? -16.643 -12.580 22.484 1.00 96.12 202 ALA A CA 1
ATOM 1621 C C . ALA A 1 202 ? -16.227 -12.444 23.944 1.00 96.12 202 ALA A C 1
ATOM 1623 O O . ALA A 1 202 ? -17.065 -12.170 24.808 1.00 96.12 202 ALA A O 1
ATOM 1624 N N . LYS A 1 203 ? -14.935 -12.629 24.205 1.00 96.56 203 LYS A N 1
ATOM 1625 C CA . LYS A 1 203 ? -14.314 -12.474 25.515 1.00 96.56 203 LYS A CA 1
ATOM 1626 C C . LYS A 1 203 ? -13.439 -11.221 25.539 1.00 96.56 203 LYS A C 1
ATOM 1628 O O . LYS A 1 203 ? -12.589 -11.049 24.671 1.00 96.56 203 LYS A O 1
ATOM 1633 N N . GLY A 1 204 ? -13.662 -10.363 26.524 1.00 92.75 204 GLY A N 1
ATOM 1634 C CA . GLY A 1 204 ? -12.871 -9.174 26.809 1.00 92.75 204 GLY A CA 1
ATOM 1635 C C . GLY A 1 204 ? -12.064 -9.308 28.097 1.00 92.75 204 GLY A C 1
ATOM 1636 O O . GLY A 1 204 ? -11.956 -10.392 28.681 1.00 92.75 204 GLY A O 1
ATOM 1637 N N . LYS A 1 205 ? -11.540 -8.170 28.551 1.00 92.19 205 LYS A N 1
ATOM 1638 C CA . LYS A 1 205 ? -10.748 -8.047 29.775 1.00 92.19 205 LYS A CA 1
ATOM 1639 C C . LYS A 1 205 ? -11.509 -8.544 31.000 1.00 92.19 205 LYS A C 1
ATOM 1641 O O . LYS A 1 205 ? -12.733 -8.464 31.057 1.00 92.19 205 LYS A O 1
ATOM 1646 N N . ASP A 1 206 ? -10.779 -9.047 31.992 1.00 92.19 206 ASP A N 1
ATOM 1647 C CA . ASP A 1 206 ? -11.323 -9.462 33.294 1.00 92.19 206 ASP A CA 1
ATOM 1648 C C . ASP A 1 206 ? -12.449 -10.513 33.186 1.00 92.19 206 ASP A C 1
ATOM 1650 O O . ASP A 1 206 ? -13.350 -10.587 34.020 1.00 92.19 206 ASP A O 1
ATOM 1654 N N . ASN A 1 207 ? -12.375 -11.372 32.160 1.00 89.50 207 ASN A N 1
ATOM 1655 C CA . ASN A 1 207 ? -13.397 -12.366 31.811 1.00 89.50 207 ASN A CA 1
ATOM 1656 C C . ASN A 1 207 ? -14.770 -11.770 31.460 1.00 89.50 207 ASN A C 1
ATOM 1658 O O . ASN A 1 207 ? -15.787 -12.451 31.617 1.00 89.50 207 ASN A O 1
ATOM 1662 N N . LEU A 1 208 ? -14.815 -10.540 30.946 1.00 93.12 208 LEU A N 1
ATOM 1663 C CA . LEU A 1 208 ? -16.002 -10.011 30.283 1.00 93.12 208 LEU A CA 1
ATOM 1664 C C . LEU A 1 208 ? -16.392 -10.952 29.135 1.00 93.12 208 LEU A C 1
ATOM 1666 O O . LEU A 1 208 ? -15.554 -11.296 28.309 1.00 93.12 208 LEU A O 1
ATOM 1670 N N . VAL A 1 209 ? -17.650 -11.383 29.073 1.00 95.50 209 VAL A N 1
ATOM 1671 C CA . VAL A 1 209 ? -18.150 -12.238 27.989 1.00 95.50 209 VAL A CA 1
ATOM 1672 C C . VAL A 1 209 ? -19.461 -11.672 27.475 1.00 95.50 209 VAL A C 1
ATOM 1674 O O . VAL A 1 209 ? -20.401 -11.472 28.243 1.00 95.50 209 VAL A O 1
ATOM 1677 N N . VAL A 1 210 ? -19.539 -11.473 26.164 1.00 96.56 210 VAL A N 1
ATOM 1678 C CA . VAL A 1 210 ? -20.765 -11.087 25.461 1.00 96.56 210 VAL A CA 1
ATOM 1679 C C . VAL A 1 210 ? -21.115 -12.135 24.414 1.00 96.56 210 VAL A C 1
ATOM 1681 O O . VAL A 1 210 ? -20.255 -12.867 23.920 1.00 96.56 210 VAL A O 1
ATOM 1684 N N . ARG A 1 211 ? -22.398 -12.217 24.061 1.00 97.44 211 ARG A N 1
ATOM 1685 C CA . ARG A 1 211 ? -22.880 -13.096 22.996 1.00 97.44 211 ARG A CA 1
ATOM 1686 C C . ARG A 1 211 ? -23.884 -12.358 22.132 1.00 97.44 211 ARG A C 1
ATOM 1688 O O . ARG A 1 211 ? -24.925 -11.925 22.620 1.00 97.44 211 ARG A O 1
ATOM 1695 N N . TYR A 1 212 ? -23.586 -12.286 20.844 1.00 97.50 212 TYR A N 1
ATOM 1696 C CA . TYR A 1 212 ? -24.435 -11.657 19.844 1.00 97.50 212 TYR A CA 1
ATOM 1697 C C . TYR A 1 212 ? -25.113 -12.724 18.984 1.00 97.50 212 TYR A C 1
ATOM 1699 O O . TYR A 1 212 ? -24.448 -13.652 18.527 1.00 97.50 212 TYR A O 1
ATOM 1707 N N . THR A 1 213 ? -26.423 -12.597 18.751 1.00 97.94 213 THR A N 1
ATOM 1708 C CA . THR A 1 213 ? -27.176 -13.426 17.791 1.00 97.94 213 THR A CA 1
ATOM 1709 C C . THR A 1 213 ? -27.802 -12.520 16.739 1.00 97.94 213 THR A C 1
ATOM 1711 O O . THR A 1 213 ? -28.588 -11.634 17.074 1.00 97.94 213 THR A O 1
ATOM 1714 N N . SER A 1 214 ? -27.469 -12.753 15.473 1.00 97.44 214 SER A N 1
ATOM 1715 C CA . SER A 1 214 ? -28.012 -11.997 14.349 1.00 97.44 214 SER A CA 1
ATOM 1716 C C . SER A 1 214 ? -29.501 -12.308 14.135 1.00 97.44 214 SER A C 1
ATOM 1718 O O . SER A 1 214 ? -29.905 -13.472 14.239 1.00 97.44 214 SER A O 1
ATOM 1720 N N . PRO A 1 215 ? -30.323 -11.322 13.726 1.00 97.38 215 PRO A N 1
ATOM 1721 C CA . PRO A 1 215 ? -31.676 -11.564 13.223 1.00 97.38 215 PRO A CA 1
ATOM 1722 C C . PRO A 1 215 ? -31.733 -12.586 12.075 1.00 97.38 215 PRO A C 1
ATOM 1724 O O . PRO A 1 215 ? -32.741 -13.273 11.906 1.00 97.38 215 PRO A O 1
ATOM 1727 N N . GLN A 1 216 ? -30.641 -12.754 11.317 1.00 96.56 216 GLN A N 1
ATOM 1728 C CA . GLN A 1 216 ? -30.526 -13.760 10.256 1.00 96.56 216 GLN A CA 1
ATOM 1729 C C . GLN A 1 216 ? -30.603 -15.201 10.787 1.00 96.56 216 GLN A C 1
ATOM 1731 O O . GLN A 1 216 ? -30.894 -16.119 10.016 1.00 96.56 216 GLN A O 1
ATOM 1736 N N . ALA A 1 217 ? -30.441 -15.419 12.099 1.00 97.00 217 ALA A N 1
ATOM 1737 C CA . ALA A 1 217 ? -30.706 -16.708 12.736 1.00 97.00 217 ALA A CA 1
ATOM 1738 C C . ALA A 1 217 ? -32.158 -17.175 12.542 1.00 97.00 217 ALA A C 1
ATOM 1740 O O . ALA A 1 217 ? -32.400 -18.379 12.466 1.00 97.00 217 ALA A O 1
ATOM 1741 N N . ALA A 1 218 ? -33.116 -16.251 12.390 1.00 96.81 218 ALA A N 1
ATOM 1742 C CA . ALA A 1 218 ? -34.505 -16.595 12.081 1.00 96.81 218 ALA A CA 1
ATOM 1743 C C . ALA A 1 218 ? -34.643 -17.296 10.717 1.00 96.81 218 ALA A C 1
ATOM 1745 O O . ALA A 1 218 ? -35.521 -18.136 10.537 1.00 96.81 218 ALA A O 1
ATOM 1746 N N . LYS A 1 219 ? -33.760 -16.969 9.765 1.00 96.25 219 LYS A N 1
ATOM 1747 C CA . LYS A 1 219 ? -33.739 -17.556 8.421 1.00 96.25 219 LYS A CA 1
ATOM 1748 C C . LYS A 1 219 ? -32.840 -18.788 8.337 1.00 96.25 219 LYS A C 1
ATOM 1750 O O . LYS A 1 219 ? -33.212 -19.777 7.714 1.00 96.25 219 LYS A O 1
ATOM 1755 N N . TRP A 1 220 ? -31.648 -18.722 8.928 1.00 94.06 220 TRP A N 1
ATOM 1756 C CA . TRP A 1 220 ? -30.583 -19.710 8.713 1.00 94.06 220 TRP A CA 1
ATOM 1757 C C . TRP A 1 220 ? -30.334 -20.651 9.894 1.00 94.06 220 TRP A C 1
ATOM 1759 O O . TRP A 1 220 ? -29.459 -21.521 9.802 1.00 94.06 220 TRP A O 1
ATOM 1769 N N . GLY A 1 221 ? -31.093 -20.487 10.979 1.00 97.06 221 GLY A N 1
ATOM 1770 C CA . GLY A 1 221 ? -30.849 -21.140 12.259 1.00 97.06 221 GLY A CA 1
ATOM 1771 C C . GLY A 1 221 ? -29.657 -20.533 12.997 1.00 97.06 221 GLY A C 1
ATOM 1772 O O . GLY A 1 221 ? -28.984 -19.625 12.507 1.00 97.06 221 GLY A O 1
ATOM 1773 N N . ILE A 1 222 ? -29.387 -21.053 14.192 1.00 97.81 222 ILE A N 1
ATOM 1774 C CA . ILE A 1 222 ? -28.207 -20.686 14.979 1.00 97.81 222 ILE A CA 1
ATOM 1775 C C . ILE A 1 222 ? -26.985 -21.421 14.416 1.00 97.81 222 ILE A C 1
ATOM 1777 O O . ILE A 1 222 ? -26.970 -22.649 14.357 1.00 97.81 222 ILE A O 1
ATOM 1781 N N . ARG A 1 223 ? -25.966 -20.661 14.011 1.00 97.44 223 ARG A N 1
ATOM 1782 C CA . ARG A 1 223 ? -24.682 -21.141 13.491 1.00 97.44 223 ARG A CA 1
ATOM 1783 C C . ARG A 1 223 ? -23.570 -20.393 14.211 1.00 97.44 223 ARG A C 1
ATOM 1785 O O . ARG A 1 223 ? -23.399 -19.197 13.972 1.00 97.44 223 ARG A O 1
ATOM 1792 N N . ASP A 1 224 ? -22.862 -21.084 15.092 1.00 97.50 224 ASP A N 1
ATOM 1793 C CA . ASP A 1 224 ? -21.815 -20.487 15.919 1.00 97.50 224 ASP A CA 1
ATOM 1794 C C . ASP A 1 224 ? -20.540 -20.233 15.106 1.00 97.50 224 ASP A C 1
ATOM 1796 O O . ASP A 1 224 ? -20.025 -21.127 14.429 1.00 97.50 224 ASP A O 1
ATOM 1800 N N . ALA A 1 225 ? -20.073 -18.987 15.132 1.00 96.56 225 ALA A N 1
ATOM 1801 C CA . ALA A 1 225 ? -18.723 -18.625 14.728 1.00 96.56 225 ALA A CA 1
ATOM 1802 C C . ALA A 1 225 ? -17.709 -19.094 15.776 1.00 96.56 225 ALA A C 1
ATOM 1804 O O . ALA A 1 225 ? -18.081 -19.425 16.904 1.00 96.56 225 ALA A O 1
ATOM 1805 N N . ASP A 1 226 ? -16.431 -19.073 15.402 1.00 95.19 226 ASP A N 1
ATOM 1806 C CA . ASP A 1 226 ? -15.357 -19.204 16.380 1.00 95.19 226 ASP A CA 1
ATOM 1807 C C . ASP A 1 226 ? -15.443 -18.054 17.392 1.00 95.19 226 ASP A C 1
ATOM 1809 O O . ASP A 1 226 ? -15.765 -16.913 17.040 1.00 95.19 226 ASP A O 1
ATOM 1813 N N . ASP A 1 227 ? -15.174 -18.361 18.660 1.00 92.88 227 ASP A N 1
ATOM 1814 C CA . ASP A 1 227 ? -15.186 -17.352 19.712 1.00 92.88 227 ASP A CA 1
ATOM 1815 C C . ASP A 1 227 ? -14.061 -16.331 19.480 1.00 92.88 227 ASP A C 1
ATOM 1817 O O . ASP A 1 227 ? -12.914 -16.674 19.184 1.00 92.88 227 ASP A O 1
ATOM 1821 N N . MET A 1 228 ? -14.387 -15.053 19.657 1.00 91.50 228 MET A N 1
ATOM 1822 C CA . MET A 1 228 ? -13.424 -13.958 19.575 1.00 91.50 228 MET A CA 1
ATOM 1823 C C . MET A 1 228 ? -12.870 -13.643 20.965 1.00 91.50 228 MET A C 1
ATOM 1825 O O . MET A 1 228 ? -13.610 -13.631 21.946 1.00 91.50 228 MET A O 1
ATOM 1829 N N . SER A 1 229 ? -11.583 -13.315 21.061 1.00 90.75 229 SER A N 1
ATOM 1830 C CA . SER A 1 229 ? -10.981 -12.822 22.302 1.00 90.75 229 SER A CA 1
ATOM 1831 C C . SER A 1 229 ? -10.242 -11.518 22.045 1.00 90.75 229 SER A C 1
ATOM 1833 O O . SER A 1 229 ? -9.402 -11.449 21.149 1.00 90.75 229 SER A O 1
ATOM 1835 N N . ASP A 1 230 ? -10.540 -10.492 22.837 1.00 85.12 230 ASP A N 1
ATOM 1836 C CA . ASP A 1 230 ? -9.871 -9.199 22.779 1.00 85.12 230 ASP A CA 1
ATOM 1837 C C . ASP A 1 230 ? -9.803 -8.536 24.165 1.00 85.12 230 ASP A C 1
ATOM 1839 O O . ASP A 1 230 ? -10.704 -7.811 24.585 1.00 85.12 230 ASP A O 1
ATOM 1843 N N . GLU A 1 231 ? -8.692 -8.770 24.869 1.00 87.56 231 GLU A N 1
ATOM 1844 C CA . GLU A 1 231 ? -8.411 -8.263 26.226 1.00 87.56 231 GLU A CA 1
ATOM 1845 C C . GLU A 1 231 ? -8.320 -6.725 26.315 1.00 87.56 231 GLU A C 1
ATOM 1847 O O . GLU A 1 231 ? -8.192 -6.173 27.408 1.00 87.56 231 GLU A O 1
ATOM 1852 N N . ARG A 1 232 ? -8.395 -6.012 25.184 1.00 80.94 232 ARG A N 1
ATOM 1853 C CA . ARG A 1 232 ? -8.413 -4.541 25.145 1.00 80.94 232 ARG A CA 1
ATOM 1854 C C . ARG A 1 232 ? -9.771 -3.971 25.542 1.00 80.94 232 ARG A C 1
ATOM 1856 O O . ARG A 1 232 ? -9.862 -2.833 25.992 1.00 80.94 232 ARG A O 1
ATOM 1863 N N . PHE A 1 233 ? -10.835 -4.757 25.388 1.00 82.75 233 PHE A N 1
ATOM 1864 C CA . PHE A 1 233 ? -12.194 -4.330 25.691 1.00 82.75 233 PHE A CA 1
ATOM 1865 C C . PHE A 1 233 ? -12.543 -4.661 27.138 1.00 82.75 233 PHE A C 1
ATOM 1867 O O . PHE A 1 233 ? -12.720 -5.824 27.493 1.00 82.75 233 PHE A O 1
ATOM 1874 N N . SER A 1 234 ? -12.681 -3.628 27.965 1.00 88.00 234 SER A N 1
ATOM 1875 C CA . SER A 1 234 ? -13.230 -3.726 29.323 1.00 88.00 234 SER A CA 1
ATOM 1876 C C . SER A 1 234 ? -14.704 -3.318 29.408 1.00 88.00 234 SER A C 1
ATOM 1878 O O . SER A 1 234 ? -15.287 -3.368 30.486 1.00 88.00 234 SER A O 1
ATOM 1880 N N . ASP A 1 235 ? -15.290 -2.881 28.292 1.00 90.25 235 ASP A N 1
ATOM 1881 C CA . ASP A 1 235 ? -16.671 -2.416 28.198 1.00 90.25 235 ASP A CA 1
ATOM 1882 C C . ASP A 1 235 ? -17.525 -3.380 27.363 1.00 90.25 235 ASP A C 1
ATOM 1884 O O . ASP A 1 235 ? -17.106 -3.849 26.300 1.00 90.25 235 ASP A O 1
ATOM 1888 N N . SER A 1 236 ? -18.725 -3.680 27.864 1.00 90.56 236 SER A N 1
ATOM 1889 C CA . SER A 1 236 ? -19.630 -4.663 27.263 1.00 90.56 236 SER A CA 1
ATOM 1890 C C . SER A 1 236 ? -20.212 -4.185 25.937 1.00 90.56 236 SER A C 1
ATOM 1892 O O . SER A 1 236 ? -20.344 -4.994 25.017 1.00 90.56 236 SER A O 1
ATOM 1894 N N . ASP A 1 237 ? -20.560 -2.905 25.824 1.00 91.38 237 ASP A N 1
ATOM 1895 C CA . ASP A 1 237 ? -21.242 -2.374 24.642 1.00 91.38 237 ASP A CA 1
ATOM 1896 C C . ASP A 1 237 ? -20.273 -2.312 23.459 1.00 91.38 237 ASP A C 1
ATOM 1898 O O . ASP A 1 237 ? -20.568 -2.829 22.380 1.00 91.38 237 ASP A O 1
ATOM 1902 N N . ASN A 1 238 ? -19.056 -1.822 23.694 1.00 87.31 238 ASN A N 1
ATOM 1903 C CA . ASN A 1 238 ? -17.997 -1.798 22.687 1.00 87.31 238 ASN A CA 1
ATOM 1904 C C . ASN A 1 238 ? -17.590 -3.212 22.232 1.00 87.31 238 ASN A C 1
ATOM 1906 O O . ASN A 1 238 ? -17.368 -3.447 21.040 1.00 87.31 238 ASN A O 1
ATOM 1910 N N . LEU A 1 239 ? -17.512 -4.178 23.160 1.00 91.94 239 LEU A N 1
ATOM 1911 C CA . LEU A 1 239 ? -17.212 -5.570 22.813 1.00 91.94 239 LEU A CA 1
ATOM 1912 C C . LEU A 1 239 ? -18.359 -6.212 22.017 1.00 91.94 239 LEU A C 1
ATOM 1914 O O . LEU A 1 239 ? -18.104 -6.960 21.071 1.00 91.94 239 LEU A O 1
ATOM 1918 N N . MET A 1 240 ? -19.612 -5.906 22.371 1.00 94.38 240 MET A N 1
ATOM 1919 C CA . MET A 1 240 ? -20.798 -6.359 21.639 1.00 94.38 240 MET A CA 1
ATOM 1920 C C . MET A 1 240 ? -20.815 -5.796 20.216 1.00 94.38 240 MET A C 1
ATOM 1922 O O . MET A 1 240 ? -21.055 -6.541 19.263 1.00 94.38 240 MET A O 1
ATOM 1926 N N . ASP A 1 241 ? -20.506 -4.511 20.050 1.00 91.19 241 ASP A N 1
ATOM 1927 C CA . ASP A 1 241 ? -20.429 -3.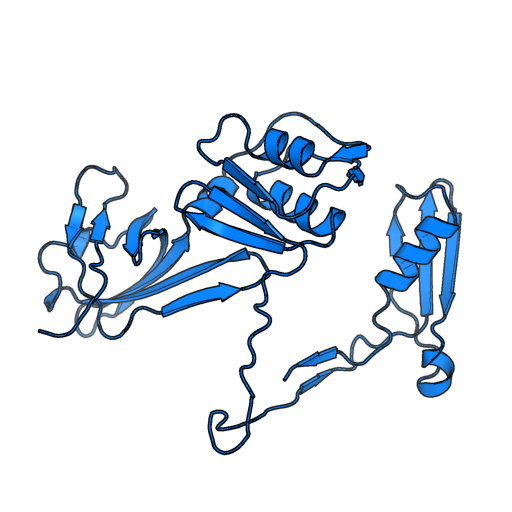874 18.738 1.00 91.19 241 ASP A CA 1
ATOM 1928 C C . ASP A 1 241 ? -19.324 -4.469 17.872 1.00 91.19 241 ASP A C 1
ATOM 1930 O O . ASP A 1 241 ? -19.551 -4.765 16.694 1.00 91.19 241 ASP A O 1
ATOM 1934 N N . LYS A 1 242 ? -18.157 -4.744 18.457 1.00 89.56 242 LYS A N 1
ATOM 1935 C CA . LYS A 1 242 ? -17.089 -5.456 17.757 1.00 89.56 242 LYS A CA 1
ATOM 1936 C C . LYS A 1 242 ? -17.509 -6.870 17.347 1.00 89.56 242 LYS A C 1
ATOM 1938 O O . LYS A 1 242 ? -17.246 -7.281 16.215 1.00 89.56 242 LYS A O 1
ATOM 1943 N N . ALA A 1 243 ? -18.164 -7.613 18.241 1.00 93.75 243 ALA A N 1
ATOM 1944 C CA . ALA A 1 243 ? -18.651 -8.962 17.959 1.00 93.75 243 ALA A CA 1
ATOM 1945 C C . ALA A 1 243 ? -19.663 -8.954 16.807 1.00 93.75 243 ALA A C 1
ATOM 1947 O O . ALA A 1 243 ? -19.559 -9.764 15.886 1.00 93.75 243 ALA A O 1
ATOM 1948 N N . ARG A 1 244 ? -20.581 -7.982 16.807 1.00 93.62 244 ARG A N 1
ATOM 1949 C CA . ARG A 1 244 ? -21.529 -7.747 15.715 1.00 93.62 244 ARG A CA 1
ATOM 1950 C C . ARG A 1 244 ? -20.819 -7.455 14.391 1.00 93.62 244 ARG A C 1
ATOM 1952 O O . ARG A 1 244 ? -21.131 -8.118 13.410 1.00 93.62 244 ARG A O 1
ATOM 1959 N N . LYS A 1 245 ? -19.861 -6.518 14.360 1.00 90.56 245 LYS A N 1
ATOM 1960 C CA . LYS A 1 245 ? -19.106 -6.157 13.138 1.00 90.56 245 LYS A CA 1
ATOM 1961 C C . LYS A 1 245 ? -18.274 -7.319 12.579 1.00 90.56 245 LYS A C 1
ATOM 1963 O O . LYS A 1 245 ? -18.066 -7.396 11.375 1.00 90.56 245 LYS A O 1
ATOM 1968 N N . SER A 1 246 ? -17.809 -8.220 13.442 1.00 91.06 246 SER A N 1
ATOM 1969 C CA . SER A 1 246 ? -16.959 -9.355 13.047 1.00 91.06 246 SER A CA 1
ATOM 1970 C C . SER A 1 246 ? -17.755 -10.565 12.538 1.00 91.06 246 SER A C 1
ATOM 1972 O O . SER A 1 246 ? -17.182 -11.466 11.922 1.00 91.06 246 SER A O 1
ATOM 1974 N N . LEU A 1 247 ? -19.065 -10.628 12.806 1.00 94.81 247 LEU A N 1
ATOM 1975 C CA . LEU A 1 247 ? -19.910 -11.753 12.417 1.00 94.81 247 LEU A CA 1
ATOM 1976 C C . LEU A 1 247 ? -20.290 -11.670 10.932 1.00 94.81 247 LEU A C 1
ATOM 1978 O O . LEU A 1 247 ? -20.973 -10.748 10.499 1.00 94.81 247 LEU A O 1
ATOM 1982 N N . LYS A 1 248 ? -19.932 -12.702 10.165 1.00 94.81 248 LYS A N 1
ATOM 1983 C CA . LYS A 1 248 ? -20.354 -12.871 8.767 1.00 94.81 248 LYS A CA 1
ATOM 1984 C C . LYS A 1 248 ? -21.744 -13.508 8.697 1.00 94.81 248 LYS A C 1
ATOM 1986 O O . LYS A 1 248 ? -21.876 -14.717 8.497 1.00 94.81 248 LYS A O 1
ATOM 1991 N N . ASP A 1 249 ? -22.783 -12.703 8.896 1.00 94.50 249 ASP A N 1
ATOM 1992 C CA . ASP A 1 249 ? -24.180 -13.160 8.968 1.00 94.50 249 ASP A CA 1
ATOM 1993 C C . ASP A 1 249 ? -24.948 -13.126 7.640 1.00 94.50 249 ASP A C 1
ATOM 1995 O O . ASP A 1 249 ? -26.142 -13.443 7.590 1.00 94.50 249 ASP A O 1
ATOM 1999 N N . GLN A 1 250 ? -24.243 -12.834 6.547 1.00 94.00 250 GLN A N 1
ATOM 2000 C CA . GLN A 1 250 ? -24.753 -12.881 5.182 1.00 94.00 250 GLN A CA 1
ATOM 2001 C C . GLN A 1 250 ? -23.828 -13.705 4.277 1.00 94.00 250 GLN A C 1
ATOM 2003 O O . GLN A 1 250 ? -22.641 -13.843 4.577 1.00 94.00 250 GLN A O 1
ATOM 2008 N N . PRO A 1 251 ? -24.353 -14.286 3.180 1.00 92.69 251 PRO A N 1
ATOM 2009 C CA . PRO A 1 251 ? -23.513 -14.898 2.159 1.00 92.69 251 PRO A CA 1
ATOM 2010 C C . PRO A 1 251 ? -22.484 -13.901 1.625 1.00 92.69 251 PRO A C 1
ATOM 2012 O O . PRO A 1 251 ? -22.823 -12.753 1.339 1.00 92.69 251 PRO A O 1
ATOM 2015 N N . GLU A 1 252 ? -21.252 -14.359 1.440 1.00 89.44 252 GLU A N 1
ATOM 2016 C CA . GLU A 1 252 ? -20.213 -13.591 0.763 1.00 89.44 252 GLU A CA 1
ATOM 2017 C C . GLU A 1 252 ? -20.530 -13.615 -0.737 1.00 89.44 252 GLU A C 1
ATOM 2019 O O . GLU A 1 252 ? -20.641 -14.685 -1.346 1.00 89.44 252 GLU A O 1
ATOM 2024 N N . ILE A 1 253 ? -20.754 -12.440 -1.323 1.00 86.00 253 ILE A N 1
ATOM 2025 C CA . ILE A 1 253 ? -21.144 -12.290 -2.727 1.00 86.00 253 ILE A CA 1
ATOM 2026 C C . ILE A 1 253 ? -20.022 -11.570 -3.467 1.00 86.00 253 ILE A C 1
ATOM 2028 O O . ILE A 1 253 ? -19.544 -10.532 -3.018 1.00 86.00 253 ILE A O 1
ATOM 2032 N N . SER A 1 254 ? -19.648 -12.108 -4.624 1.00 83.31 254 SER A N 1
ATOM 2033 C CA . SER A 1 254 ? -18.758 -11.467 -5.594 1.00 83.31 254 SER A CA 1
ATOM 2034 C C . SER A 1 254 ? -19.449 -11.463 -6.960 1.00 83.31 254 SER A C 1
ATOM 2036 O O . SER A 1 254 ? -20.129 -12.434 -7.310 1.00 83.31 254 SER A O 1
ATOM 2038 N N . ILE A 1 255 ? -19.342 -10.342 -7.676 1.00 77.44 255 ILE A N 1
ATOM 2039 C CA . ILE A 1 255 ? -19.912 -10.090 -9.009 1.00 77.44 255 ILE A CA 1
ATOM 2040 C C . ILE A 1 255 ? -18.767 -9.709 -9.944 1.00 77.44 255 ILE A C 1
ATOM 2042 O O . ILE A 1 255 ? -17.868 -8.986 -9.456 1.00 77.44 255 ILE A O 1
#

Radius of gyration: 23.48 Å; chains: 1; bounding box: 58×37×68 Å

Sequence (255 aa):
MKEGEAMLSITNYEGTLTEALVCRGKPVVRKNIDGVFELTLDASERDNPHSFHLLAEESIIEAGGFQFRIKQLHRKSRGNVKSILAQHIFFDNIWRRQEGTNGGHKTLNEFATFALRNTNWTFTSDFDEDGYIEAFGNDNIVKLVNQICEAFECEYEITSNSNIHFSKMLGPDNDFVYQYGDNIIELSKSVNTDNLRTRISAKGKDNLVVRYTSPQAAKWGIRDADDMSDERFSDSDNLMDKARKSLKDQPEISI

Secondary structure (DSSP, 8-state):
--S--PPEEEE-TTS--EEEE--SS--EEEE-TTS-EEEEEEEETTT-TTTGGG--TT-EEEETTEEEEEEEEEEETTTTEEEEEEEEGGGGGGG-EEEEE--EEEEHHHHHHHHHTTSS-EEEES---EEEETT-EEEEHHHHHHHHHHHHT-EEEEEETTEEEEES--S--------BTTTBS----EEE-TT--SEEEEE-GGG-EEEEE-TTHHHH---BPPPEE-TT---HHHHHHHHHHH---S-EEE-

pLDDT: mean 91.14, std 10.85, range [28.7, 98.56]

InterPro domains:
  IPR010572 Tail spike domain [PF06605] (174-255)
  IPR044051 Prophage endopeptidase tail, N-terminal [PF18994] (10-88)

Foldseek 3Di:
DDPDPWWKKKAAQVRPDIDTFDFDPDWDWDQDQLGFTKIKTKGACVVVVPCLVRPDAQIWMDGPQFIWGWDDWDFDPVRGMIITMTTTCVCVLQPPFQDDWDFAKDWLQSLLCSLCPPHLADEEEPDIDIWGDHGQGRHGSSVSVVSSCVGVCWTWDDPHSRYIYIYNDPDDPDPDDDDDPPNDPDDDKDWACPQAAQKEWEAEAPRDIDIGGHPLCVVVNHGYDPYHYYPVDPDNVVRRVVRVVPHRNGIDMDD

Organism: NCBI:txid2998077